Protein AF-A0A842M7Z2-F1 (afdb_monomer_lite)

Structure (mmCIF, N/CA/C/O backbone):
data_AF-A0A842M7Z2-F1
#
_entry.id   AF-A0A842M7Z2-F1
#
loop_
_atom_site.group_PDB
_atom_site.id
_atom_site.type_symbol
_atom_site.label_atom_id
_atom_site.label_alt_id
_atom_site.label_comp_id
_atom_site.label_asym_id
_atom_site.label_entity_id
_atom_site.label_seq_id
_atom_site.pdbx_PDB_ins_code
_atom_site.Cartn_x
_atom_site.Cartn_y
_atom_site.Cartn_z
_atom_site.occupancy
_atom_site.B_iso_or_equiv
_atom_site.auth_seq_id
_atom_site.auth_comp_id
_atom_site.auth_asym_id
_atom_site.auth_atom_id
_atom_site.pdbx_PDB_model_num
ATOM 1 N N . ALA A 1 1 ? 3.828 -7.513 -26.469 1.00 85.19 1 ALA A N 1
ATOM 2 C CA . ALA A 1 1 ? 3.392 -6.599 -25.396 1.00 85.19 1 ALA A CA 1
ATOM 3 C C . ALA A 1 1 ? 2.359 -5.636 -25.980 1.00 85.19 1 ALA A C 1
ATOM 5 O O . ALA A 1 1 ? 2.395 -5.440 -27.190 1.00 85.19 1 ALA A O 1
ATOM 6 N N . ASP A 1 2 ? 1.431 -5.099 -25.186 1.00 94.56 2 ASP A N 1
ATOM 7 C CA . ASP A 1 2 ? 0.358 -4.213 -25.673 1.00 94.56 2 ASP A CA 1
ATOM 8 C C . ASP A 1 2 ? 0.100 -3.095 -24.653 1.00 94.56 2 ASP A C 1
ATOM 10 O O . ASP A 1 2 ? -0.476 -3.330 -23.588 1.00 94.56 2 ASP A O 1
ATOM 14 N N . PHE A 1 3 ? 0.554 -1.886 -24.994 1.00 96.25 3 PHE A N 1
ATOM 15 C CA . PHE A 1 3 ? 0.594 -0.738 -24.088 1.00 96.25 3 PHE A CA 1
ATOM 16 C C . PHE A 1 3 ? -0.800 -0.323 -23.619 1.00 96.25 3 PHE A C 1
ATOM 18 O O . PHE A 1 3 ? -1.042 -0.162 -22.422 1.00 96.25 3 PHE A O 1
ATOM 25 N N . GLU A 1 4 ? -1.744 -0.212 -24.551 1.00 97.12 4 GLU A N 1
ATOM 26 C CA . GLU A 1 4 ? -3.109 0.224 -24.261 1.00 97.12 4 GLU A CA 1
ATOM 27 C C . GLU A 1 4 ? -3.878 -0.824 -23.461 1.00 97.12 4 GLU A C 1
ATOM 29 O O . GLU A 1 4 ? -4.662 -0.508 -22.556 1.00 97.12 4 GLU A O 1
ATOM 34 N N . LYS A 1 5 ? -3.658 -2.106 -23.767 1.00 97.19 5 LYS A N 1
ATOM 35 C CA . LYS A 1 5 ? -4.236 -3.198 -22.985 1.00 97.19 5 LYS A CA 1
ATOM 36 C C . LYS A 1 5 ? -3.687 -3.215 -21.563 1.00 97.19 5 LYS A C 1
ATOM 38 O O . LYS A 1 5 ? -4.489 -3.309 -20.633 1.00 97.19 5 LYS A O 1
ATOM 43 N N . ASP A 1 6 ? -2.377 -3.074 -21.384 1.00 97.25 6 ASP A N 1
ATOM 44 C CA . ASP A 1 6 ? -1.758 -3.042 -20.059 1.00 97.25 6 ASP A CA 1
ATOM 45 C C . ASP A 1 6 ? -2.249 -1.834 -19.250 1.00 97.25 6 ASP A C 1
ATOM 47 O O . ASP A 1 6 ? -2.687 -1.986 -18.106 1.00 97.25 6 ASP A O 1
ATOM 51 N N . LEU A 1 7 ? -2.302 -0.647 -19.858 1.00 97.19 7 LEU A N 1
ATOM 52 C CA . LEU A 1 7 ? -2.807 0.562 -19.208 1.00 97.19 7 LEU A CA 1
ATOM 53 C C . LEU A 1 7 ? -4.263 0.402 -18.742 1.00 97.19 7 LEU A C 1
ATOM 55 O O . LEU A 1 7 ? -4.623 0.797 -17.630 1.00 97.19 7 LEU A O 1
ATOM 59 N N . ARG A 1 8 ? -5.111 -0.227 -19.564 1.00 97.94 8 ARG A N 1
ATOM 60 C CA . ARG A 1 8 ? -6.506 -0.545 -19.218 1.00 97.94 8 ARG A CA 1
ATOM 61 C C . ARG A 1 8 ? -6.610 -1.525 -18.051 1.00 97.94 8 ARG A C 1
ATOM 63 O O . ARG A 1 8 ? -7.499 -1.364 -17.214 1.00 97.94 8 ARG A O 1
ATOM 70 N N . ILE A 1 9 ? -5.719 -2.515 -17.972 1.00 97.62 9 ILE A N 1
ATOM 71 C CA . ILE A 1 9 ? -5.671 -3.461 -16.847 1.00 97.62 9 ILE A CA 1
ATOM 72 C C . ILE A 1 9 ? -5.401 -2.706 -15.544 1.00 97.62 9 ILE A C 1
ATOM 74 O O . ILE A 1 9 ? -6.132 -2.907 -14.575 1.00 97.62 9 ILE A O 1
ATOM 78 N N . PHE A 1 10 ? -4.429 -1.791 -15.523 1.00 97.75 10 PHE A N 1
ATOM 79 C CA . PHE A 1 10 ? -4.144 -0.987 -14.329 1.00 97.75 10 PHE A CA 1
ATOM 80 C C . PHE A 1 10 ? -5.288 -0.034 -13.972 1.00 97.75 10 PHE A C 1
ATOM 82 O O . PHE A 1 10 ? -5.675 0.030 -12.805 1.00 97.75 10 PHE A O 1
ATOM 89 N N . LYS A 1 11 ? -5.916 0.624 -14.957 1.00 97.62 11 LYS A N 1
ATOM 90 C CA . LYS A 1 11 ? -7.126 1.432 -14.715 1.00 97.62 11 LYS A CA 1
ATOM 91 C C . LYS A 1 11 ? -8.220 0.606 -14.037 1.00 97.62 11 LYS A C 1
ATOM 93 O O . LYS A 1 11 ? -8.810 1.051 -13.051 1.00 97.62 11 LYS A O 1
ATOM 98 N N . ARG A 1 12 ? -8.470 -0.618 -14.517 1.00 97.94 12 ARG A N 1
ATOM 99 C CA . ARG A 1 12 ? -9.444 -1.534 -13.907 1.00 97.94 12 ARG A CA 1
ATOM 100 C C . ARG A 1 12 ? -9.020 -1.969 -12.503 1.00 97.94 12 ARG A C 1
ATOM 102 O O . ARG A 1 12 ? -9.852 -1.950 -11.605 1.00 97.94 12 ARG A O 1
ATOM 109 N N . LEU A 1 13 ? -7.745 -2.298 -12.295 1.00 97.81 13 LEU A N 1
ATOM 110 C CA . LEU A 1 13 ? -7.204 -2.775 -11.015 1.00 97.81 13 LEU A CA 1
ATOM 111 C C . LEU A 1 13 ? -7.505 -1.827 -9.840 1.00 97.81 13 LEU A C 1
ATOM 113 O O . LEU A 1 13 ? -7.729 -2.291 -8.720 1.00 97.81 13 LEU A O 1
ATOM 117 N N . PHE A 1 14 ? -7.530 -0.514 -10.092 1.00 96.69 14 PHE A N 1
ATOM 118 C CA . PHE A 1 14 ? -7.773 0.505 -9.063 1.00 96.69 14 PHE A CA 1
ATOM 119 C C . PHE A 1 14 ? -9.221 1.018 -9.010 1.00 96.69 14 PHE A C 1
ATOM 121 O O . PHE A 1 14 ? -9.647 1.530 -7.972 1.00 96.69 14 PHE A O 1
ATOM 128 N N . SER A 1 15 ? -9.998 0.861 -10.087 1.00 96.56 15 SER A N 1
ATOM 129 C CA . SER A 1 15 ? -11.389 1.340 -10.160 1.00 96.56 15 SER A CA 1
ATOM 130 C C . SER A 1 15 ? -12.424 0.265 -9.817 1.00 96.56 15 SER A C 1
ATOM 132 O O . SER A 1 15 ? -13.379 0.556 -9.094 1.00 96.56 15 SER A O 1
ATOM 134 N N . ASP A 1 16 ? -12.224 -0.975 -10.265 1.00 98.12 16 ASP A N 1
ATOM 135 C CA . ASP A 1 16 ? -13.151 -2.093 -10.068 1.00 98.12 16 ASP A CA 1
ATOM 136 C C . ASP A 1 16 ? -13.077 -2.599 -8.608 1.00 98.12 16 ASP A C 1
ATOM 138 O O . ASP A 1 16 ? -12.016 -3.049 -8.160 1.00 98.12 16 ASP A O 1
ATOM 142 N N . PRO A 1 17 ? -14.185 -2.549 -7.836 1.00 97.88 17 PRO A N 1
ATOM 143 C CA . PRO A 1 17 ? -14.225 -3.004 -6.445 1.00 97.88 17 PRO A CA 1
ATOM 144 C C . PRO A 1 17 ? -13.875 -4.479 -6.248 1.00 97.88 17 PRO A C 1
ATOM 146 O O . PRO A 1 17 ? -13.645 -4.892 -5.116 1.00 97.88 17 PRO A O 1
ATOM 149 N N . SER A 1 18 ? -13.844 -5.289 -7.304 1.00 97.56 18 SER A N 1
ATOM 150 C CA . SER A 1 18 ? -13.399 -6.685 -7.232 1.00 97.56 18 SER A CA 1
ATOM 151 C C . SER A 1 18 ? -11.894 -6.810 -6.959 1.00 97.56 18 SER A C 1
ATOM 153 O O . SER A 1 18 ? -11.443 -7.872 -6.539 1.00 97.56 18 SER A O 1
ATOM 155 N N . PHE A 1 19 ? -11.133 -5.730 -7.173 1.00 97.44 19 PHE A N 1
ATOM 156 C CA . PHE A 1 19 ? -9.691 -5.659 -6.956 1.00 97.44 19 PHE A CA 1
ATOM 157 C C . PHE A 1 19 ? -9.350 -4.679 -5.823 1.00 97.44 19 PHE A C 1
ATOM 159 O O . PHE A 1 19 ? -9.740 -4.907 -4.680 1.00 97.44 19 PHE A O 1
ATOM 166 N N . LYS A 1 20 ? -8.624 -3.597 -6.134 1.00 97.94 20 LYS A N 1
ATOM 167 C CA . LYS A 1 20 ? -8.059 -2.615 -5.199 1.00 97.94 20 LYS A CA 1
ATOM 168 C C . LYS A 1 20 ? -6.970 -3.187 -4.265 1.00 97.94 20 LYS A C 1
ATOM 170 O O . LYS A 1 20 ? -7.172 -3.274 -3.055 1.00 97.94 20 LYS A O 1
ATOM 175 N N . PRO A 1 21 ? -5.803 -3.579 -4.818 1.00 98.19 21 PRO A N 1
ATOM 176 C CA . PRO A 1 21 ? -4.702 -4.173 -4.052 1.00 98.19 21 PRO A CA 1
ATOM 177 C C . PRO A 1 21 ? -3.900 -3.134 -3.264 1.00 98.19 21 PRO A C 1
ATOM 179 O O . PRO A 1 21 ? -3.456 -2.144 -3.840 1.00 98.19 21 PRO A O 1
ATOM 182 N N . ASP A 1 22 ? -3.651 -3.368 -1.970 1.00 98.50 22 ASP A N 1
ATOM 183 C CA . ASP A 1 22 ? -2.893 -2.426 -1.118 1.00 98.50 22 ASP A CA 1
ATOM 184 C C . ASP A 1 22 ? -1.488 -2.135 -1.650 1.00 98.50 22 ASP A C 1
ATOM 186 O O . ASP A 1 22 ? -0.938 -1.052 -1.446 1.00 98.50 22 ASP A O 1
ATOM 190 N N . MET A 1 23 ? -0.885 -3.137 -2.292 1.00 97.69 23 MET A N 1
ATOM 191 C CA . MET A 1 23 ? 0.487 -3.098 -2.756 1.00 97.69 23 MET A CA 1
ATOM 192 C C . MET A 1 23 ? 0.615 -3.744 -4.129 1.00 97.69 23 MET A C 1
ATOM 194 O O . MET A 1 23 ? -0.018 -4.761 -4.411 1.00 97.69 23 MET A O 1
ATOM 198 N N . ILE A 1 24 ? 1.477 -3.172 -4.968 1.00 96.69 24 ILE A N 1
ATOM 199 C CA . ILE A 1 24 ? 1.801 -3.714 -6.288 1.00 96.69 24 ILE A CA 1
ATOM 200 C C . ILE A 1 24 ? 3.314 -3.791 -6.503 1.00 96.69 24 ILE A C 1
ATOM 202 O O . ILE A 1 24 ? 4.085 -2.920 -6.080 1.00 96.69 24 ILE A O 1
ATOM 206 N N . LYS A 1 25 ? 3.730 -4.836 -7.217 1.00 95.56 25 LYS A N 1
ATOM 207 C CA . LYS A 1 25 ? 5.101 -5.053 -7.678 1.00 95.56 25 LYS A CA 1
ATOM 208 C C . LYS A 1 25 ? 5.068 -5.145 -9.201 1.00 95.56 25 L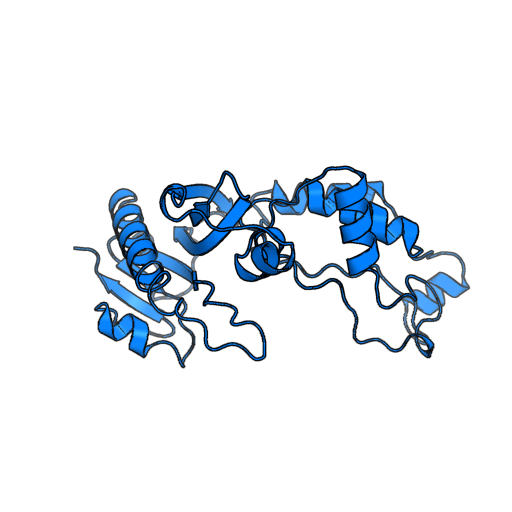YS A C 1
ATOM 210 O O . LYS A 1 25 ? 4.463 -6.065 -9.740 1.00 95.56 25 LYS A O 1
ATOM 215 N N . ILE A 1 2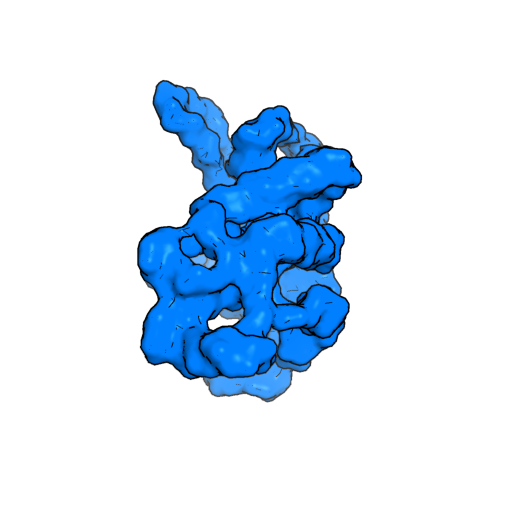6 ? 5.654 -4.162 -9.886 1.00 93.50 26 ILE A N 1
ATOM 216 C CA . ILE A 1 26 ? 5.546 -4.026 -11.345 1.00 93.50 26 ILE A CA 1
ATOM 217 C C . ILE A 1 26 ? 6.865 -4.415 -11.999 1.00 93.50 26 ILE A C 1
ATOM 219 O O . ILE A 1 26 ? 7.917 -3.867 -11.672 1.00 93.50 26 ILE A O 1
ATOM 223 N N . TYR A 1 27 ? 6.780 -5.346 -12.946 1.00 91.62 27 TYR A N 1
ATOM 224 C CA . TYR A 1 27 ? 7.921 -5.958 -13.604 1.00 91.62 27 TYR A CA 1
ATOM 225 C C . TYR A 1 27 ? 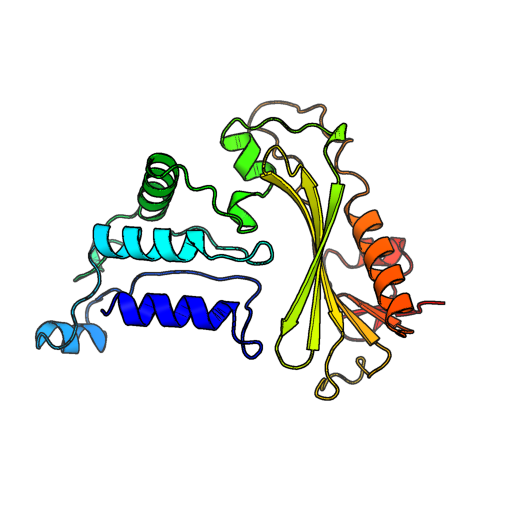7.624 -6.219 -15.089 1.00 91.62 27 TYR A C 1
ATOM 227 O O . TYR A 1 27 ? 6.850 -7.128 -15.385 1.00 91.62 27 TYR A O 1
ATOM 235 N N . PRO A 1 28 ? 8.256 -5.487 -16.030 1.00 92.94 28 PRO A N 1
ATOM 236 C CA . PRO A 1 28 ? 8.012 -5.652 -17.469 1.00 92.94 28 PRO A CA 1
ATOM 237 C C . PRO A 1 28 ? 8.437 -7.033 -17.969 1.00 92.94 28 PRO A C 1
ATOM 239 O O . PRO A 1 28 ? 9.614 -7.365 -17.883 1.00 92.94 28 PRO A O 1
ATOM 242 N N . CYS A 1 29 ? 7.524 -7.868 -18.451 1.00 94.19 29 CYS A N 1
ATOM 243 C CA . CYS A 1 29 ? 7.817 -9.264 -18.798 1.00 94.19 29 CYS A CA 1
ATOM 244 C C . CYS A 1 29 ? 9.098 -9.432 -19.661 1.00 94.19 29 CYS A C 1
ATOM 246 O O . CYS A 1 29 ? 9.306 -8.689 -20.618 1.00 94.19 29 CYS A O 1
ATOM 248 N N . LEU A 1 30 ? 9.970 -10.378 -19.284 1.00 94.31 30 LEU A N 1
ATOM 249 C CA . LEU A 1 30 ? 11.270 -10.638 -19.923 1.00 94.31 30 LEU A CA 1
ATOM 250 C C . LEU A 1 30 ? 11.255 -11.966 -20.669 1.00 94.31 30 LEU A C 1
ATOM 252 O O . LEU A 1 30 ? 10.497 -12.868 -20.316 1.00 94.31 30 LEU A O 1
ATOM 256 N N . VAL A 1 31 ? 12.166 -12.102 -21.627 1.00 96.12 31 VAL A N 1
ATOM 257 C CA . VAL A 1 31 ? 12.466 -13.379 -22.267 1.00 96.12 31 VAL A CA 1
ATOM 258 C C . VAL A 1 31 ? 13.743 -13.946 -21.652 1.00 96.12 31 VAL A C 1
ATOM 260 O O . VAL A 1 31 ? 14.812 -13.342 -21.743 1.00 96.12 31 VAL A O 1
ATOM 263 N N . THR A 1 32 ? 13.639 -15.117 -21.028 1.00 94.62 32 THR A N 1
ATOM 264 C CA . THR A 1 32 ? 14.775 -15.884 -20.493 1.00 94.62 32 THR A CA 1
ATOM 265 C C . THR A 1 32 ? 14.873 -17.219 -21.216 1.00 94.62 32 THR A C 1
ATOM 267 O O . THR A 1 32 ? 13.841 -17.800 -21.563 1.00 94.62 32 THR A O 1
ATOM 270 N N . LYS A 1 33 ? 16.097 -17.720 -21.438 1.00 93.88 33 LYS A N 1
ATOM 271 C CA . LYS A 1 33 ? 16.316 -19.006 -22.123 1.00 93.88 33 LYS A CA 1
ATOM 272 C C . LYS A 1 33 ? 15.487 -20.123 -21.479 1.00 93.88 33 LYS A C 1
ATOM 274 O O . LYS A 1 33 ? 15.295 -20.127 -20.264 1.00 93.88 33 LYS A O 1
ATOM 279 N N . ASN A 1 34 ? 15.022 -21.063 -22.301 1.00 91.88 34 ASN A N 1
ATOM 280 C CA . ASN A 1 34 ? 14.257 -22.252 -21.895 1.00 91.88 34 ASN A CA 1
ATOM 281 C C . ASN A 1 34 ? 12.890 -21.968 -21.238 1.00 91.88 34 ASN A C 1
ATOM 283 O O . ASN A 1 34 ? 12.298 -22.861 -20.637 1.00 91.88 34 ASN A O 1
ATOM 287 N N . SER A 1 35 ? 12.373 -20.739 -21.332 1.00 95.75 35 SER A N 1
ATOM 288 C CA . SER A 1 35 ? 10.994 -20.430 -20.937 1.00 95.75 35 SER A CA 1
ATOM 289 C C . SER A 1 35 ? 10.031 -20.624 -22.110 1.00 95.75 35 SER A C 1
ATOM 291 O O . SER A 1 35 ? 10.413 -20.499 -23.271 1.00 95.75 35 SER A O 1
ATOM 293 N N . GLN A 1 36 ? 8.744 -20.838 -21.830 1.00 96.06 36 GLN A N 1
ATOM 294 C CA . GLN A 1 36 ? 7.724 -20.854 -22.886 1.00 96.06 36 GLN A CA 1
ATOM 295 C C . GLN A 1 36 ? 7.718 -19.544 -23.698 1.00 96.06 36 GLN A C 1
ATOM 297 O O . GLN A 1 36 ? 7.536 -19.563 -24.912 1.00 96.06 36 GLN A O 1
ATOM 302 N N . LEU A 1 37 ? 7.986 -18.412 -23.038 1.00 96.31 37 LEU A N 1
ATOM 303 C CA . LEU A 1 37 ? 8.100 -17.103 -23.686 1.00 96.31 37 LEU A CA 1
ATOM 304 C C . LEU A 1 37 ? 9.288 -17.011 -24.644 1.00 96.31 37 LEU A C 1
ATOM 306 O O . LEU A 1 37 ? 9.198 -16.288 -25.628 1.00 96.31 37 LEU A O 1
ATOM 310 N N . TYR A 1 38 ? 10.374 -17.742 -24.386 1.00 97.38 38 TYR A N 1
ATOM 311 C CA . TYR A 1 38 ? 11.512 -17.822 -25.300 1.00 97.38 38 TYR A CA 1
ATOM 312 C C . TYR A 1 38 ? 11.127 -18.494 -26.613 1.00 97.38 38 TYR A C 1
ATOM 314 O O . TYR A 1 38 ? 11.401 -17.933 -27.664 1.00 97.38 38 TYR A O 1
ATOM 322 N N . HIS A 1 39 ? 10.380 -19.598 -26.573 1.00 97.06 39 HIS A N 1
ATOM 323 C CA . HIS A 1 39 ? 9.903 -20.249 -27.796 1.00 97.06 39 HIS A CA 1
ATOM 324 C C . HIS A 1 39 ? 8.905 -19.391 -28.586 1.00 97.06 39 HIS A C 1
ATOM 326 O O . HIS A 1 39 ? 8.932 -19.393 -29.814 1.00 97.06 39 HIS A O 1
ATOM 332 N N . LEU A 1 40 ? 8.031 -18.642 -27.904 1.00 97.25 40 LEU A N 1
ATOM 333 C CA . LEU A 1 40 ? 7.126 -17.689 -28.565 1.00 97.25 40 LEU A CA 1
ATOM 334 C C . LEU A 1 40 ? 7.899 -16.519 -29.189 1.00 97.25 40 LEU A C 1
ATOM 336 O O . LEU A 1 40 ? 7.575 -16.069 -30.284 1.00 97.25 40 LEU A O 1
ATOM 340 N N . TRP A 1 41 ? 8.936 -16.041 -28.503 1.00 97.56 41 TRP A N 1
ATOM 341 C CA . TRP A 1 41 ? 9.828 -15.002 -29.005 1.00 97.56 41 TRP A CA 1
ATOM 342 C C . TRP A 1 41 ? 10.644 -15.474 -30.217 1.00 97.56 41 TRP A C 1
ATOM 344 O O . TRP A 1 41 ? 10.697 -14.756 -31.210 1.00 97.56 41 TRP A O 1
ATOM 354 N N . GLU A 1 42 ? 11.190 -16.697 -30.195 1.00 97.12 42 GLU A N 1
ATOM 355 C CA . GLU A 1 42 ? 11.927 -17.288 -31.328 1.00 97.12 42 GLU A CA 1
ATOM 356 C C . GLU A 1 42 ? 11.066 -17.395 -32.594 1.00 97.12 42 GLU A C 1
ATOM 358 O O . GLU A 1 42 ? 11.573 -17.242 -33.703 1.00 97.12 42 GLU A O 1
ATOM 363 N N . LYS A 1 43 ? 9.755 -17.614 -32.438 1.00 97.50 43 LYS A N 1
ATOM 364 C CA . LYS A 1 43 ? 8.785 -17.650 -33.545 1.00 97.50 43 LYS A CA 1
ATOM 365 C C . LYS A 1 43 ? 8.291 -16.267 -33.988 1.00 97.50 43 LYS A C 1
ATOM 367 O O . LYS A 1 43 ? 7.513 -16.177 -34.931 1.00 97.50 43 LYS A O 1
ATOM 372 N N . GLY A 1 44 ? 8.688 -15.192 -33.303 1.00 96.50 44 GLY A N 1
ATOM 373 C CA . GLY A 1 44 ? 8.181 -13.836 -33.544 1.00 96.50 44 GLY A CA 1
ATOM 374 C C . GLY A 1 44 ? 6.758 -13.581 -33.023 1.00 96.50 44 GLY A C 1
ATOM 375 O O . GLY A 1 44 ? 6.204 -12.510 -33.259 1.00 96.50 44 GLY A O 1
ATOM 376 N N . GLU A 1 45 ? 6.166 -14.523 -32.285 1.00 96.81 45 GLU A N 1
ATOM 377 C CA . GLU A 1 45 ? 4.807 -14.430 -31.730 1.00 96.81 45 GLU A CA 1
ATOM 378 C C . GLU A 1 45 ? 4.751 -13.594 -30.439 1.00 96.81 45 GLU A C 1
ATOM 380 O O . GLU A 1 45 ? 3.684 -13.145 -30.015 1.00 96.81 45 GLU A O 1
ATOM 385 N N . TYR A 1 46 ? 5.901 -13.358 -29.797 1.00 96.50 46 TYR A N 1
ATOM 386 C CA . TYR A 1 46 ? 6.006 -12.522 -28.606 1.00 96.50 46 TYR A CA 1
ATOM 387 C C . TYR A 1 46 ? 7.153 -11.518 -28.704 1.00 96.50 46 TYR A C 1
ATOM 389 O O . TYR A 1 46 ? 8.316 -11.883 -28.846 1.00 96.50 46 TYR A O 1
ATOM 397 N N . LYS A 1 47 ? 6.820 -10.238 -28.520 1.00 96.25 47 LYS A N 1
ATOM 398 C CA . LYS A 1 47 ? 7.783 -9.141 -28.380 1.00 96.25 47 LYS A CA 1
ATOM 399 C C . LYS A 1 47 ? 7.658 -8.511 -26.983 1.00 96.25 47 LYS A C 1
ATOM 401 O O . LYS A 1 47 ? 6.568 -8.007 -26.668 1.00 96.25 47 LYS A O 1
ATOM 406 N N . PRO A 1 48 ? 8.702 -8.555 -26.132 1.00 96.25 48 PRO A N 1
ATOM 407 C CA . PRO A 1 48 ? 8.699 -7.873 -24.838 1.00 96.25 48 PRO A CA 1
ATOM 408 C C . PRO A 1 48 ? 8.842 -6.354 -25.014 1.00 96.25 48 PRO A C 1
ATOM 410 O O . PRO A 1 48 ? 9.258 -5.884 -26.071 1.00 96.25 48 PRO A O 1
ATOM 413 N N . TYR A 1 49 ? 8.533 -5.586 -23.966 1.00 96.25 49 TYR A N 1
ATOM 414 C CA . TYR A 1 49 ? 8.853 -4.157 -23.953 1.00 96.25 49 TYR A CA 1
ATOM 415 C C . TYR A 1 49 ? 10.359 -3.927 -23.906 1.00 96.25 49 TYR A C 1
ATOM 417 O O . TYR A 1 49 ? 11.079 -4.584 -23.142 1.00 96.25 49 TYR A O 1
ATOM 425 N N . ASN A 1 50 ? 10.815 -2.918 -24.642 1.00 93.62 50 ASN A N 1
ATOM 426 C CA . ASN A 1 50 ? 12.126 -2.334 -24.414 1.00 93.62 50 ASN A CA 1
ATOM 427 C C . ASN A 1 50 ? 12.119 -1.437 -23.154 1.00 93.62 50 ASN A C 1
ATOM 429 O O . ASN A 1 50 ? 11.107 -1.275 -22.471 1.00 93.62 50 ASN A O 1
ATOM 433 N N . THR A 1 51 ? 13.279 -0.875 -22.804 1.00 92.75 51 THR A N 1
ATOM 434 C CA . THR A 1 51 ? 13.420 -0.077 -21.570 1.00 92.75 51 THR A CA 1
ATOM 435 C C . THR A 1 51 ? 12.578 1.199 -21.586 1.00 92.75 51 THR A C 1
ATOM 437 O O . THR A 1 51 ? 12.009 1.550 -20.556 1.00 92.75 51 THR A O 1
ATOM 440 N N . GLU A 1 52 ? 12.490 1.869 -22.731 1.00 93.62 52 GLU A N 1
ATOM 441 C CA . GLU A 1 52 ? 11.780 3.139 -22.878 1.00 93.62 52 GLU A CA 1
ATOM 442 C C . GLU A 1 52 ? 10.263 2.932 -22.825 1.00 93.62 52 GLU A C 1
ATOM 444 O O . GLU A 1 52 ? 9.582 3.575 -22.032 1.00 93.62 52 GLU A O 1
ATOM 449 N N . GLU A 1 53 ? 9.748 1.951 -23.573 1.00 95.81 53 GLU A N 1
ATOM 450 C CA . GLU A 1 53 ? 8.324 1.583 -23.565 1.00 95.81 53 GLU A CA 1
ATOM 451 C C . GLU A 1 53 ? 7.860 1.162 -22.163 1.00 95.81 53 GLU A C 1
ATOM 453 O O . GLU A 1 53 ? 6.796 1.566 -21.692 1.00 95.81 53 GLU A O 1
ATOM 458 N N . ALA A 1 54 ? 8.678 0.366 -21.467 1.00 95.88 54 ALA A N 1
ATOM 459 C CA . ALA A 1 54 ? 8.389 -0.054 -20.105 1.00 95.88 54 ALA A CA 1
ATOM 460 C C . ALA A 1 54 ? 8.401 1.121 -19.119 1.00 95.88 54 ALA A C 1
ATOM 462 O O . ALA A 1 54 ? 7.554 1.174 -18.227 1.00 95.88 54 ALA A O 1
ATOM 463 N N . ALA A 1 55 ? 9.360 2.043 -19.253 1.00 95.75 55 ALA A N 1
ATOM 464 C CA . ALA A 1 55 ? 9.424 3.226 -18.407 1.00 95.75 55 ALA A CA 1
ATOM 465 C C . ALA A 1 55 ? 8.189 4.109 -18.617 1.00 95.75 55 ALA A C 1
ATOM 467 O O . ALA A 1 55 ? 7.545 4.478 -17.637 1.00 95.75 55 ALA A O 1
ATOM 468 N N . GLU A 1 56 ? 7.814 4.361 -19.872 1.00 97.19 56 GLU A N 1
ATOM 469 C CA . GLU A 1 56 ? 6.632 5.147 -20.230 1.00 97.19 56 GLU A CA 1
ATOM 470 C C . GLU A 1 56 ? 5.349 4.537 -19.654 1.00 97.19 56 GLU A C 1
ATOM 472 O O . GLU A 1 56 ? 4.573 5.213 -18.980 1.00 97.19 56 GLU A O 1
ATOM 477 N N . LEU A 1 57 ? 5.160 3.223 -19.804 1.00 97.62 57 LEU A N 1
ATOM 478 C CA . LEU A 1 57 ? 3.993 2.541 -19.246 1.00 97.62 57 LEU A CA 1
ATOM 479 C C . LEU A 1 57 ? 3.925 2.709 -17.721 1.00 97.62 57 LEU A C 1
ATOM 481 O O . LEU A 1 57 ? 2.866 3.001 -17.165 1.00 97.62 57 LEU A O 1
ATOM 485 N N . ILE A 1 58 ? 5.056 2.556 -17.028 1.00 97.31 58 ILE A N 1
ATOM 486 C CA . ILE A 1 58 ? 5.110 2.702 -15.569 1.00 97.31 58 ILE A CA 1
ATOM 487 C C . ILE A 1 58 ? 4.859 4.154 -15.139 1.00 97.31 58 ILE A C 1
ATOM 489 O O . ILE A 1 58 ? 4.210 4.355 -14.111 1.00 97.31 58 ILE A O 1
ATOM 493 N N . VAL A 1 59 ? 5.307 5.154 -15.903 1.00 97.81 59 VAL A N 1
ATOM 494 C CA . VAL A 1 59 ? 4.972 6.571 -15.672 1.00 97.81 59 VAL A CA 1
ATOM 495 C C . VAL A 1 59 ? 3.456 6.768 -15.723 1.00 97.81 59 VAL A C 1
ATOM 497 O O . VAL A 1 59 ? 2.875 7.297 -14.770 1.00 97.81 59 VAL A O 1
ATOM 500 N N . GLN A 1 60 ? 2.791 6.254 -16.763 1.00 98.00 60 GLN A N 1
ATOM 501 C CA . GLN A 1 60 ? 1.331 6.331 -16.891 1.00 98.00 60 GLN A CA 1
ATOM 502 C C . GLN A 1 60 ? 0.604 5.603 -15.751 1.00 98.00 60 GLN A C 1
ATOM 504 O O . GLN A 1 60 ? -0.372 6.117 -15.204 1.00 98.00 60 GLN A O 1
ATOM 509 N N . ILE A 1 61 ? 1.106 4.442 -15.320 1.00 97.62 61 ILE A N 1
ATOM 510 C CA . ILE A 1 61 ? 0.572 3.733 -14.149 1.00 97.62 61 ILE A CA 1
ATOM 511 C C . ILE A 1 61 ? 0.749 4.578 -12.884 1.00 97.62 61 ILE A C 1
ATOM 513 O O . ILE A 1 61 ? -0.193 4.724 -12.111 1.00 97.62 61 ILE A O 1
ATOM 517 N N . LYS A 1 62 ? 1.928 5.171 -12.659 1.00 97.62 62 LYS A N 1
ATOM 518 C CA . LYS A 1 62 ? 2.209 5.970 -11.458 1.00 97.62 62 LYS A CA 1
ATOM 519 C C . LYS A 1 62 ? 1.361 7.236 -11.353 1.00 97.62 62 LYS A C 1
ATOM 521 O O . LYS A 1 62 ? 1.039 7.616 -10.226 1.00 97.62 62 LYS A O 1
ATOM 526 N N . LYS A 1 63 ? 0.963 7.837 -12.479 1.00 97.19 63 LYS A N 1
ATOM 527 C CA . LYS A 1 63 ? 0.028 8.977 -12.537 1.00 97.19 63 LYS A CA 1
ATOM 528 C C . LYS A 1 63 ? -1.359 8.652 -11.978 1.00 97.19 63 LYS A C 1
ATOM 530 O O . LYS A 1 63 ? -1.999 9.528 -11.414 1.00 97.19 63 LYS A O 1
ATOM 535 N N . MET A 1 64 ? -1.819 7.407 -12.118 1.00 96.56 64 MET A N 1
ATOM 536 C CA . MET A 1 64 ? -3.172 6.995 -11.713 1.00 96.56 64 MET A CA 1
ATOM 537 C C . MET A 1 64 ? -3.234 6.242 -10.378 1.00 96.56 64 MET A C 1
ATOM 539 O O . MET A 1 64 ? -4.308 5.775 -10.000 1.00 96.56 64 MET A O 1
ATOM 543 N N . LEU A 1 65 ? -2.104 6.063 -9.682 1.00 97.62 65 LEU A N 1
ATOM 544 C CA . LEU A 1 65 ? -2.083 5.305 -8.432 1.00 97.62 65 LEU A CA 1
ATOM 545 C C . LEU A 1 65 ? -2.857 6.035 -7.328 1.00 97.62 65 LEU A C 1
ATOM 547 O O . LEU A 1 65 ? -2.505 7.170 -7.000 1.00 97.62 65 LEU A O 1
ATOM 551 N N . PRO A 1 66 ? -3.838 5.370 -6.692 1.00 98.00 66 PRO A N 1
ATOM 552 C CA . PRO A 1 66 ? -4.510 5.918 -5.523 1.00 98.00 66 PRO A CA 1
ATOM 553 C C . PRO A 1 66 ? -3.564 6.122 -4.336 1.00 98.00 66 PRO A C 1
ATOM 555 O O . PRO A 1 66 ? -2.556 5.417 -4.193 1.00 98.00 66 PRO A O 1
ATOM 558 N N . LYS A 1 67 ? -3.947 7.021 -3.421 1.00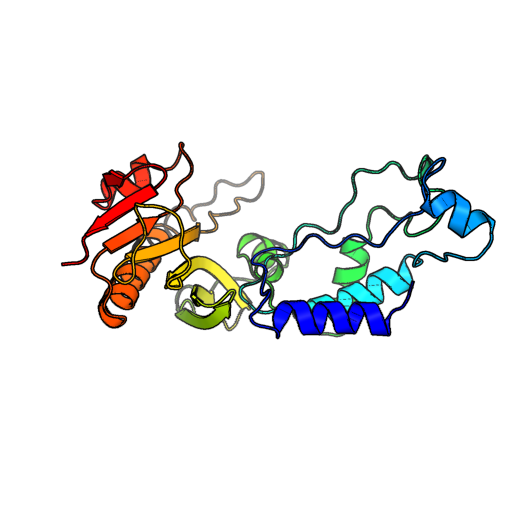 98.19 67 LYS A N 1
ATOM 559 C CA . LYS A 1 67 ? -3.158 7.359 -2.227 1.00 98.19 67 LYS A CA 1
ATOM 560 C C . LYS A 1 67 ? -2.908 6.181 -1.291 1.00 98.19 67 LYS A C 1
ATOM 562 O O . LYS A 1 67 ? -1.874 6.162 -0.626 1.00 98.19 67 LYS A O 1
ATOM 567 N N . TRP A 1 68 ? -3.815 5.206 -1.271 1.00 98.50 68 TRP A N 1
ATOM 568 C CA . TRP A 1 68 ? -3.752 4.015 -0.422 1.00 98.50 68 TRP A CA 1
ATOM 569 C C . TRP A 1 68 ? -2.883 2.880 -0.999 1.00 98.50 68 TRP A C 1
ATOM 571 O O . TRP A 1 68 ? -2.627 1.897 -0.297 1.00 98.50 68 TRP A O 1
ATOM 581 N N . VAL A 1 69 ? -2.414 2.984 -2.251 1.00 98.62 69 VAL A N 1
ATOM 582 C CA . VAL A 1 69 ? -1.569 1.957 -2.884 1.00 98.62 69 VAL A CA 1
ATOM 583 C C . VAL A 1 69 ? -0.095 2.209 -2.585 1.00 98.62 69 VAL A C 1
ATOM 585 O O . VAL A 1 69 ? 0.407 3.322 -2.746 1.00 98.62 69 VAL A O 1
ATOM 588 N N . ARG A 1 70 ? 0.647 1.155 -2.234 1.00 98.25 70 ARG A N 1
ATOM 589 C CA . ARG A 1 70 ? 2.112 1.169 -2.145 1.00 98.25 70 ARG A CA 1
ATOM 590 C C . ARG A 1 70 ? 2.740 0.445 -3.334 1.00 98.25 70 ARG A C 1
ATOM 592 O O . ARG A 1 70 ? 2.423 -0.703 -3.623 1.00 98.25 70 ARG A O 1
ATOM 599 N N . THR A 1 71 ? 3.688 1.080 -4.016 1.00 96.94 71 THR A N 1
ATOM 600 C CA . THR A 1 71 ? 4.539 0.383 -4.995 1.00 96.94 71 THR A CA 1
ATOM 601 C C . THR A 1 71 ? 5.798 -0.130 -4.319 1.00 96.94 71 THR A C 1
ATOM 603 O O . THR A 1 71 ? 6.418 0.615 -3.561 1.00 96.94 71 THR A O 1
ATOM 606 N N . MET A 1 72 ? 6.236 -1.346 -4.638 1.00 93.44 72 MET A N 1
ATOM 607 C CA . MET A 1 72 ? 7.598 -1.779 -4.305 1.00 93.44 72 MET A CA 1
ATOM 608 C C . MET A 1 72 ? 8.637 -1.065 -5.186 1.00 93.44 72 MET A C 1
ATOM 610 O O . MET A 1 72 ? 8.297 -0.491 -6.224 1.00 93.44 72 MET A O 1
ATOM 614 N N . ARG A 1 73 ? 9.917 -1.110 -4.788 1.00 90.62 73 ARG A N 1
ATOM 615 C CA . ARG A 1 73 ? 11.015 -0.610 -5.627 1.00 90.62 73 ARG A CA 1
ATOM 616 C C . ARG A 1 73 ? 11.020 -1.354 -6.967 1.00 90.62 73 ARG A C 1
ATOM 618 O O . ARG A 1 73 ? 10.987 -2.584 -7.000 1.00 90.62 73 ARG A O 1
ATOM 625 N N . ILE A 1 74 ? 11.076 -0.598 -8.061 1.00 88.56 74 ILE A N 1
ATOM 626 C CA . ILE A 1 74 ? 11.149 -1.127 -9.427 1.00 88.56 74 ILE A CA 1
ATOM 627 C C . ILE A 1 74 ? 12.595 -1.582 -9.673 1.00 88.56 74 ILE A C 1
ATOM 629 O O . ILE A 1 74 ? 13.413 -0.842 -10.212 1.00 88.56 74 ILE A O 1
ATOM 633 N N . GLN A 1 75 ? 12.925 -2.778 -9.189 1.00 79.88 75 GLN A N 1
ATOM 634 C CA . GLN A 1 75 ? 14.244 -3.406 -9.321 1.00 79.88 75 GLN A CA 1
ATOM 635 C C . GLN A 1 75 ? 14.093 -4.912 -9.492 1.00 79.88 75 GLN A C 1
ATOM 637 O O . GLN A 1 75 ? 13.203 -5.495 -8.879 1.00 79.88 75 GLN A O 1
ATOM 642 N N . ARG A 1 76 ? 14.961 -5.562 -10.261 1.00 80.06 76 ARG A N 1
ATOM 643 C CA . ARG A 1 76 ? 14.928 -7.018 -10.433 1.00 80.06 76 ARG A CA 1
ATOM 644 C C . ARG A 1 76 ? 16.246 -7.650 -10.050 1.00 80.06 76 ARG A C 1
ATOM 646 O O . ARG A 1 76 ? 17.292 -7.175 -10.473 1.00 80.06 76 ARG A O 1
ATOM 653 N N . ASP A 1 77 ? 16.138 -8.795 -9.394 1.00 82.88 77 ASP A N 1
ATOM 654 C CA . ASP A 1 77 ? 17.269 -9.640 -9.025 1.00 82.88 77 ASP A CA 1
ATOM 655 C C . ASP A 1 77 ? 17.485 -10.727 -10.098 1.00 82.88 77 ASP A C 1
ATOM 657 O O . ASP A 1 77 ? 17.580 -11.912 -9.799 1.00 82.88 77 ASP A O 1
ATOM 661 N N . ILE A 1 78 ? 17.486 -10.327 -11.380 1.00 84.44 78 ILE A N 1
ATOM 662 C CA . ILE A 1 78 ? 17.789 -11.212 -12.518 1.00 84.44 78 ILE A CA 1
ATOM 663 C C . ILE A 1 78 ? 19.059 -10.694 -13.202 1.00 84.44 78 ILE A C 1
ATOM 665 O O . ILE A 1 78 ? 19.040 -9.576 -13.726 1.00 84.44 78 ILE A O 1
ATOM 669 N N . PRO A 1 79 ? 20.150 -11.481 -13.228 1.00 86.94 79 PRO A N 1
ATOM 670 C CA . PRO A 1 79 ? 21.371 -11.114 -13.933 1.00 86.94 79 PRO A CA 1
ATOM 671 C C . PRO A 1 79 ? 21.117 -10.820 -15.416 1.00 86.94 79 PRO A C 1
ATOM 673 O O . PRO A 1 79 ? 20.474 -11.606 -16.113 1.00 86.94 79 PRO A O 1
ATOM 676 N N . SER A 1 80 ? 21.664 -9.713 -15.922 1.00 86.75 80 SER A N 1
ATOM 677 C CA . SER A 1 80 ? 21.417 -9.241 -17.294 1.00 86.75 80 SER A CA 1
ATOM 678 C C . SER A 1 80 ? 21.822 -10.251 -18.373 1.00 86.75 80 SER A C 1
ATOM 680 O O . SER A 1 80 ? 21.151 -10.345 -19.396 1.00 86.75 80 SER A O 1
ATOM 682 N N . HIS A 1 81 ? 22.864 -11.053 -18.131 1.00 88.31 81 HIS A N 1
ATOM 683 C CA . HIS A 1 81 ? 23.327 -12.093 -19.056 1.00 88.31 81 HIS A CA 1
ATOM 684 C C . HIS A 1 81 ? 22.335 -13.260 -19.225 1.00 88.31 81 HIS A C 1
ATOM 686 O O . HIS A 1 81 ? 22.439 -14.010 -20.194 1.00 88.31 81 HIS A O 1
ATOM 692 N N . LEU A 1 82 ? 21.365 -13.417 -18.315 1.00 91.00 82 LEU A N 1
ATOM 693 C CA . LEU A 1 82 ? 20.287 -14.409 -18.427 1.00 91.00 82 LEU A CA 1
ATOM 694 C C . LEU A 1 82 ? 19.070 -13.880 -19.204 1.00 91.00 82 LEU A C 1
ATOM 696 O O . LEU A 1 82 ? 18.166 -14.649 -19.540 1.00 91.00 82 LEU A O 1
ATOM 700 N N . ILE A 1 83 ? 19.039 -12.576 -19.493 1.00 92.50 83 ILE A N 1
ATOM 701 C CA . ILE A 1 83 ? 17.953 -11.912 -20.213 1.00 92.50 83 ILE A CA 1
ATOM 702 C C . ILE A 1 83 ? 18.260 -11.966 -21.709 1.00 92.50 83 ILE A C 1
ATOM 704 O O . ILE A 1 83 ? 19.113 -11.234 -22.215 1.00 92.50 83 ILE A O 1
ATOM 708 N N . VAL A 1 84 ? 17.526 -12.815 -22.426 1.00 94.81 84 VAL A N 1
ATOM 709 C CA . VAL A 1 84 ? 17.605 -12.911 -23.889 1.00 94.81 84 VAL A CA 1
ATOM 710 C C . VAL A 1 84 ? 17.081 -11.615 -24.504 1.00 94.81 84 VAL A C 1
ATOM 712 O O . VAL A 1 84 ? 17.802 -10.953 -25.255 1.00 94.81 84 VAL A O 1
ATOM 715 N N . ASP A 1 85 ? 15.874 -11.200 -24.107 1.00 94.38 85 ASP A N 1
ATOM 716 C CA . ASP A 1 85 ? 15.223 -9.989 -24.612 1.00 94.38 85 ASP A CA 1
ATOM 717 C C . ASP A 1 85 ? 14.309 -9.315 -23.566 1.00 94.38 85 ASP A C 1
ATOM 719 O O . ASP A 1 85 ? 13.891 -9.929 -22.577 1.00 94.38 85 ASP A O 1
ATOM 723 N N . GLY A 1 86 ? 14.017 -8.029 -23.777 1.00 93.50 86 GLY A N 1
ATOM 724 C CA . GLY A 1 86 ? 13.260 -7.151 -22.884 1.00 93.50 86 GLY A CA 1
ATOM 725 C C . GLY A 1 86 ? 14.131 -6.121 -22.155 1.00 93.50 86 GLY A C 1
ATOM 726 O O . GLY A 1 86 ? 15.201 -5.721 -22.619 1.00 93.50 86 GLY A O 1
ATOM 727 N N . VAL A 1 87 ? 13.677 -5.664 -20.985 1.00 91.56 87 VAL A N 1
ATOM 728 C CA . VAL A 1 87 ? 14.395 -4.657 -20.185 1.00 91.56 87 VAL A CA 1
ATOM 729 C C . VAL A 1 87 ? 15.676 -5.239 -19.580 1.00 91.56 87 VAL A C 1
ATOM 731 O O . VAL A 1 87 ? 15.621 -6.018 -18.631 1.00 91.56 87 VAL A O 1
ATOM 734 N N . LYS A 1 88 ? 16.833 -4.808 -20.100 1.00 82.69 88 LYS A N 1
ATOM 735 C CA . LYS A 1 88 ? 18.171 -5.239 -19.644 1.00 82.69 88 LYS A CA 1
ATOM 736 C C . LYS A 1 88 ? 18.834 -4.280 -18.649 1.00 82.69 88 LYS A C 1
ATOM 738 O O . LYS A 1 88 ? 19.772 -4.678 -17.963 1.00 82.69 88 LYS A O 1
ATOM 743 N N . LYS A 1 89 ? 18.371 -3.026 -18.559 1.00 81.12 89 LYS A N 1
ATOM 744 C CA . LYS A 1 89 ? 18.921 -2.039 -17.616 1.00 81.12 89 LYS A CA 1
ATOM 745 C C . LYS A 1 89 ? 18.461 -2.334 -16.186 1.00 81.12 89 LYS A C 1
ATOM 747 O O . LYS A 1 89 ? 17.271 -2.521 -15.939 1.00 81.12 89 LYS A O 1
ATOM 752 N N . SER A 1 90 ? 19.395 -2.313 -15.239 1.00 82.06 90 SER A N 1
ATOM 753 C CA . SER A 1 90 ? 19.121 -2.516 -13.809 1.00 82.06 90 SER A CA 1
ATOM 754 C C . SER A 1 90 ? 18.474 -1.298 -13.135 1.00 82.06 90 SER A C 1
ATOM 756 O O . SER A 1 90 ? 17.854 -1.443 -12.083 1.00 82.06 90 SER A O 1
ATOM 758 N N . ASN A 1 91 ? 18.559 -0.111 -13.746 1.00 87.69 91 ASN A N 1
ATOM 759 C CA . ASN A 1 91 ? 18.096 1.157 -13.179 1.00 87.69 91 ASN A CA 1
ATOM 760 C C . ASN A 1 91 ? 16.743 1.650 -13.732 1.00 87.69 91 ASN A C 1
ATOM 762 O O . ASN A 1 91 ? 16.481 2.849 -13.748 1.00 87.69 91 ASN A O 1
ATOM 766 N N . LEU A 1 92 ? 15.845 0.747 -14.153 1.00 92.06 92 LEU A N 1
ATOM 767 C CA . LEU A 1 92 ? 14.523 1.120 -14.693 1.00 92.06 92 LEU A CA 1
ATOM 768 C C . LEU A 1 92 ? 13.743 2.077 -13.772 1.00 92.06 92 LEU A C 1
ATOM 770 O O . LEU A 1 92 ? 13.125 3.022 -14.251 1.00 92.06 92 LEU A O 1
ATOM 774 N N . GLY A 1 93 ? 13.783 1.852 -12.455 1.00 92.25 93 GLY A N 1
ATOM 775 C CA . GLY A 1 93 ? 13.125 2.737 -11.494 1.00 92.25 93 GLY A CA 1
ATOM 776 C C . GLY A 1 93 ? 13.630 4.179 -11.565 1.00 92.25 93 GLY A C 1
ATOM 777 O O . GLY A 1 93 ? 12.820 5.096 -11.577 1.00 92.25 93 GLY A O 1
ATOM 778 N N . GLU A 1 94 ? 14.944 4.381 -11.668 1.00 92.31 94 GLU A N 1
ATOM 779 C CA . GLU A 1 94 ? 15.559 5.710 -11.791 1.00 92.31 94 GLU A CA 1
ATOM 780 C C . GLU A 1 94 ? 15.073 6.435 -13.052 1.00 92.31 94 GLU A C 1
ATOM 782 O O . GLU A 1 94 ? 14.681 7.598 -12.984 1.00 92.31 94 GLU A O 1
ATOM 787 N N . ILE A 1 95 ? 15.003 5.719 -14.181 1.00 94.50 95 ILE A N 1
ATOM 788 C CA . ILE A 1 95 ? 14.492 6.248 -15.454 1.00 94.50 95 ILE A CA 1
ATOM 789 C C . ILE A 1 95 ? 13.036 6.714 -15.300 1.00 94.50 95 ILE A C 1
ATOM 791 O O . ILE A 1 95 ? 12.687 7.809 -15.733 1.00 94.50 95 ILE A O 1
ATOM 795 N N . VAL A 1 96 ? 12.195 5.914 -14.635 1.00 95.88 96 VAL A N 1
ATOM 796 C CA . VAL A 1 96 ? 10.792 6.265 -14.358 1.00 95.88 96 VAL A CA 1
ATOM 797 C C . VAL A 1 96 ? 10.688 7.525 -13.493 1.00 95.88 96 VAL A C 1
ATOM 799 O O . VAL A 1 96 ? 9.893 8.410 -13.799 1.00 95.88 96 VAL A O 1
ATOM 802 N N . TYR A 1 97 ? 11.471 7.625 -12.415 1.00 93.62 97 TYR A N 1
ATOM 803 C CA . TYR A 1 97 ? 11.433 8.794 -11.529 1.00 93.62 97 TYR A CA 1
ATOM 804 C C . TYR A 1 97 ? 11.938 10.063 -12.220 1.00 93.62 97 TYR A C 1
ATOM 806 O O . TYR A 1 97 ? 11.348 11.127 -12.036 1.00 93.62 97 TYR A O 1
ATOM 814 N N . LYS A 1 98 ? 12.974 9.948 -13.058 1.00 95.06 98 LYS A N 1
ATOM 815 C CA . LYS A 1 98 ? 13.463 11.058 -13.879 1.00 95.06 98 LYS A CA 1
ATOM 816 C C . LYS A 1 98 ? 12.368 11.582 -14.812 1.00 95.06 98 LYS A C 1
ATOM 818 O O . LYS A 1 98 ? 12.101 12.778 -14.788 1.00 95.06 98 LYS A O 1
ATOM 823 N N . LYS A 1 99 ? 11.675 10.697 -15.535 1.00 96.88 99 LYS A N 1
ATOM 824 C CA . LYS A 1 99 ? 10.551 11.070 -16.412 1.00 96.88 99 LYS A CA 1
ATOM 825 C C . LYS A 1 99 ? 9.411 11.753 -15.658 1.00 96.88 99 LYS A C 1
ATOM 827 O O . LYS A 1 99 ? 8.943 12.802 -16.075 1.00 96.88 99 LYS A O 1
ATOM 832 N N . LEU A 1 100 ? 9.002 11.209 -14.508 1.00 95.88 100 LEU A N 1
ATOM 833 C CA . LEU A 1 100 ? 7.973 11.844 -13.671 1.00 95.88 100 LEU A CA 1
ATOM 834 C C . LEU A 1 100 ? 8.365 13.273 -13.271 1.00 95.88 100 LEU A C 1
ATOM 836 O O . LEU A 1 100 ? 7.520 14.164 -13.301 1.00 95.88 100 LEU A O 1
ATOM 840 N N . LYS A 1 101 ? 9.641 13.496 -12.931 1.00 93.81 101 LYS A N 1
ATOM 841 C CA . LYS A 1 101 ? 10.166 14.824 -12.594 1.00 93.81 101 LYS A CA 1
ATOM 842 C C . LYS A 1 101 ? 10.188 15.761 -13.805 1.00 93.81 101 LYS A C 1
ATOM 844 O O . LYS A 1 101 ? 9.781 16.909 -13.670 1.00 93.81 101 LYS A O 1
ATOM 849 N N . GLU A 1 102 ? 10.641 15.280 -14.961 1.00 95.94 102 GLU A N 1
ATOM 850 C CA . GLU A 1 102 ? 10.658 16.039 -16.222 1.00 95.94 102 GLU A CA 1
ATOM 851 C C . GLU A 1 102 ? 9.248 16.464 -16.656 1.00 95.94 102 GLU A C 1
ATOM 853 O O . GLU A 1 102 ? 9.066 17.567 -17.162 1.00 95.94 102 GLU A O 1
ATOM 858 N N . GLU A 1 103 ? 8.240 15.633 -16.390 1.00 96.12 103 GLU A N 1
ATOM 859 C CA . GLU A 1 103 ? 6.832 15.931 -16.672 1.00 96.12 103 GLU A CA 1
ATOM 860 C C . GLU A 1 103 ? 6.132 16.756 -15.575 1.00 96.12 103 GLU A C 1
ATOM 862 O O . GLU A 1 103 ? 4.945 17.057 -15.699 1.00 96.12 103 GLU A O 1
ATOM 867 N N . GLY A 1 104 ? 6.821 17.098 -14.480 1.00 94.19 104 GLY A N 1
ATOM 868 C CA . GLY A 1 104 ? 6.224 17.823 -13.353 1.00 94.19 104 GLY A CA 1
ATOM 869 C C . GLY A 1 104 ? 5.143 17.031 -12.603 1.00 94.19 104 GLY A C 1
ATOM 870 O O . GLY A 1 104 ? 4.269 17.613 -11.964 1.00 94.19 104 GLY A O 1
ATOM 871 N N . VAL A 1 105 ? 5.173 15.699 -12.680 1.00 94.25 105 VAL A N 1
ATOM 872 C CA . VAL A 1 105 ? 4.154 14.817 -12.104 1.00 94.25 105 VAL A CA 1
ATOM 873 C C . VAL A 1 105 ? 4.579 14.334 -10.727 1.00 94.25 105 VAL A C 1
ATOM 875 O O . VAL A 1 105 ? 5.571 13.620 -10.565 1.00 94.25 105 VAL A O 1
ATOM 878 N N . GLN A 1 106 ? 3.739 14.602 -9.732 1.00 92.50 106 GLN A N 1
ATOM 879 C CA . GLN A 1 106 ? 3.933 14.088 -8.384 1.00 92.50 106 GLN A CA 1
ATOM 880 C C . GLN A 1 106 ? 3.077 12.840 -8.124 1.00 92.50 106 GLN A C 1
ATOM 882 O O . GLN A 1 106 ? 1.862 12.913 -7.930 1.00 92.50 106 GLN A O 1
ATOM 887 N N . CYS A 1 107 ? 3.717 11.668 -8.096 1.00 96.31 107 CYS A N 1
ATOM 888 C CA . CYS A 1 107 ? 3.033 10.402 -7.828 1.00 96.31 107 CYS A CA 1
ATOM 889 C C . CYS A 1 107 ? 2.442 10.366 -6.407 1.00 96.31 107 CYS A C 1
ATOM 891 O O . CYS A 1 107 ? 3.135 10.624 -5.425 1.00 96.31 107 CYS A O 1
ATOM 893 N N . GLN A 1 108 ? 1.172 9.968 -6.303 1.00 97.31 108 GLN A N 1
ATOM 894 C CA . GLN A 1 108 ? 0.405 9.993 -5.052 1.00 97.31 108 GLN A CA 1
ATOM 895 C C . GLN A 1 108 ? 0.451 8.678 -4.257 1.00 97.31 108 GLN A C 1
ATOM 897 O O . GLN A 1 108 ? -0.155 8.575 -3.195 1.00 97.31 108 GLN A O 1
ATOM 902 N N . CYS A 1 109 ? 1.169 7.654 -4.722 1.00 98.12 109 CYS A N 1
ATOM 903 C CA . CYS A 1 109 ? 1.253 6.382 -3.999 1.00 98.12 109 CYS A CA 1
ATOM 904 C C . CYS A 1 109 ? 2.032 6.519 -2.675 1.00 98.12 109 CYS A C 1
ATOM 906 O O . CYS A 1 109 ? 2.914 7.369 -2.557 1.00 98.12 109 CYS A O 1
ATOM 908 N N . ILE A 1 110 ? 1.787 5.618 -1.720 1.00 98.38 110 ILE A N 1
ATOM 909 C CA . ILE A 1 110 ? 2.423 5.600 -0.388 1.00 98.38 110 ILE A CA 1
ATOM 910 C C . ILE A 1 110 ? 3.949 5.735 -0.467 1.00 98.38 110 ILE A C 1
ATOM 912 O O . ILE A 1 110 ? 4.526 6.593 0.188 1.00 98.38 110 ILE A O 1
ATOM 916 N N . ARG A 1 111 ? 4.613 4.939 -1.319 1.00 96.25 111 ARG A N 1
ATOM 917 C CA . ARG A 1 111 ? 6.083 4.953 -1.444 1.00 96.25 111 ARG A CA 1
ATOM 918 C C . ARG A 1 111 ? 6.632 6.320 -1.863 1.00 96.25 111 ARG A C 1
ATOM 920 O O . ARG A 1 111 ? 7.738 6.665 -1.484 1.00 96.25 111 ARG A O 1
ATOM 927 N N . CYS A 1 112 ? 5.903 7.056 -2.696 1.00 95.88 112 CYS A N 1
ATOM 928 C CA . CYS A 1 112 ? 6.360 8.356 -3.181 1.00 95.88 112 CYS A CA 1
ATOM 929 C C . CYS A 1 112 ? 6.144 9.469 -2.154 1.00 95.88 112 CYS A C 1
ATOM 931 O O . CYS A 1 112 ? 6.721 10.535 -2.321 1.00 95.88 112 CYS A O 1
ATOM 933 N N . ARG A 1 113 ? 5.329 9.221 -1.123 1.00 96.50 113 ARG A N 1
ATOM 934 C CA . ARG A 1 113 ? 4.955 10.202 -0.101 1.00 96.50 113 ARG A CA 1
ATOM 935 C C . ARG A 1 113 ? 5.535 9.887 1.271 1.00 96.50 113 ARG A C 1
ATOM 937 O O . ARG A 1 113 ? 5.580 10.779 2.101 1.00 96.50 113 ARG A O 1
ATOM 944 N N . GLU A 1 114 ? 5.974 8.653 1.529 1.00 94.94 114 GLU A N 1
ATOM 945 C CA . GLU A 1 114 ? 6.539 8.269 2.826 1.00 94.94 114 GLU A CA 1
ATOM 946 C C . GLU A 1 114 ? 7.635 9.248 3.261 1.00 94.94 114 GLU A C 1
ATOM 948 O O . GLU A 1 114 ? 8.506 9.594 2.460 1.00 94.94 114 GLU A O 1
ATOM 953 N N . ILE A 1 115 ? 7.565 9.708 4.516 1.00 91.75 115 ILE A N 1
ATOM 954 C CA . ILE A 1 115 ? 8.419 10.783 5.044 1.00 91.75 115 ILE A CA 1
ATOM 955 C C . ILE A 1 115 ? 9.885 10.582 4.694 1.00 91.75 115 ILE A C 1
ATOM 957 O O . ILE A 1 115 ? 10.506 11.481 4.141 1.00 91.75 115 ILE A O 1
ATOM 961 N N . GLY A 1 116 ? 10.413 9.376 4.890 1.00 89.38 116 GLY A N 1
ATOM 962 C CA . GLY A 1 116 ? 11.792 9.084 4.544 1.00 89.38 116 GLY A CA 1
ATOM 963 C C . GLY A 1 116 ? 12.123 9.384 3.074 1.00 89.38 116 GLY A C 1
ATOM 964 O O . GLY A 1 116 ? 13.131 10.026 2.783 1.00 89.38 116 GLY A O 1
ATOM 965 N N . HIS A 1 117 ? 11.282 8.937 2.142 1.00 90.25 117 HIS A N 1
ATOM 966 C CA . HIS A 1 117 ? 11.511 9.164 0.716 1.00 90.25 117 HIS A CA 1
ATOM 967 C C . HIS A 1 117 ? 11.500 10.661 0.390 1.00 90.25 117 HIS A C 1
ATOM 969 O O . HIS A 1 117 ? 12.386 11.146 -0.308 1.00 90.25 117 HIS A O 1
ATOM 975 N N . ARG A 1 118 ? 10.547 11.412 0.948 1.00 91.38 118 ARG A N 1
ATOM 976 C CA . ARG A 1 118 ? 10.423 12.857 0.717 1.00 91.38 118 ARG A CA 1
ATOM 977 C C . ARG A 1 118 ? 11.580 13.653 1.317 1.00 91.38 118 ARG A C 1
ATOM 979 O O . ARG A 1 118 ? 12.111 14.526 0.637 1.00 91.38 118 ARG A O 1
ATOM 986 N N . LEU A 1 119 ? 12.027 13.308 2.525 1.00 89.50 119 LEU A N 1
ATOM 987 C CA . LEU A 1 119 ? 13.213 13.916 3.136 1.00 89.50 119 LEU A CA 1
ATOM 988 C C . LEU A 1 119 ? 14.467 13.664 2.283 1.00 89.50 119 LEU A C 1
ATOM 990 O O . LEU A 1 119 ? 15.254 14.578 2.063 1.00 89.50 119 LEU A O 1
ATOM 994 N N . SER A 1 120 ? 14.620 12.458 1.719 1.00 87.50 120 SER A N 1
ATOM 995 C CA . SER A 1 120 ? 15.741 12.153 0.813 1.00 87.50 120 SER A CA 1
ATOM 996 C C . SER A 1 120 ? 15.706 12.935 -0.510 1.00 87.50 120 SER A C 1
ATOM 998 O O . SER A 1 120 ? 16.735 13.083 -1.163 1.00 87.50 120 SER A O 1
ATOM 1000 N N . GLU A 1 121 ? 14.539 13.461 -0.896 1.00 87.75 121 GLU A N 1
ATOM 1001 C CA . GLU A 1 121 ? 14.354 14.341 -2.057 1.00 87.75 121 GLU A CA 1
ATOM 1002 C C . GLU A 1 121 ? 14.486 15.837 -1.701 1.00 87.75 121 GLU A C 1
ATOM 1004 O O . GLU A 1 121 ? 14.285 16.687 -2.569 1.00 87.75 121 GLU A O 1
ATOM 1009 N N . GLY A 1 122 ? 14.828 16.168 -0.450 1.00 88.56 122 GLY A N 1
ATOM 1010 C CA . GLY A 1 122 ? 15.016 17.542 0.023 1.00 88.56 122 GLY A CA 1
ATOM 1011 C C . GLY A 1 122 ? 13.740 18.246 0.491 1.00 88.56 122 GLY A C 1
ATOM 1012 O O . GLY A 1 122 ? 13.759 19.461 0.669 1.00 88.56 122 GLY A O 1
ATOM 1013 N N . ALA A 1 123 ? 12.632 17.522 0.684 1.00 88.19 123 ALA A N 1
ATOM 1014 C CA . ALA A 1 123 ? 11.450 18.099 1.320 1.00 88.19 123 ALA A CA 1
ATOM 1015 C C . ALA A 1 123 ? 11.715 18.356 2.812 1.00 88.19 123 ALA A C 1
ATOM 1017 O O . ALA A 1 123 ? 12.401 17.573 3.468 1.00 88.19 123 ALA A O 1
ATOM 1018 N N . SER A 1 124 ? 11.123 19.415 3.357 1.00 87.25 124 SER A N 1
ATOM 1019 C CA . SER A 1 124 ? 11.039 19.649 4.797 1.00 87.25 124 SER A CA 1
ATOM 1020 C C . SER A 1 124 ? 9.649 19.272 5.304 1.00 87.25 124 SER A C 1
ATOM 1022 O O . SER A 1 124 ? 8.664 19.325 4.569 1.00 87.25 124 SER A O 1
ATOM 1024 N N . ILE A 1 125 ? 9.577 18.854 6.565 1.00 84.25 125 ILE A N 1
ATOM 1025 C CA . ILE A 1 125 ? 8.309 18.620 7.253 1.00 84.25 125 ILE A CA 1
ATOM 1026 C C . ILE A 1 125 ? 7.924 19.873 8.033 1.00 84.25 125 ILE A C 1
ATOM 1028 O O . ILE A 1 125 ? 8.755 20.419 8.759 1.00 84.25 125 ILE A O 1
ATOM 1032 N N . ASN A 1 126 ? 6.665 20.296 7.918 1.00 83.88 126 ASN A N 1
ATOM 1033 C CA . ASN A 1 126 ? 6.094 21.288 8.819 1.00 83.88 126 ASN A CA 1
ATOM 1034 C C . ASN A 1 126 ? 5.122 20.600 9.797 1.00 83.88 126 ASN A C 1
ATOM 1036 O O . ASN A 1 126 ? 4.059 20.146 9.369 1.00 83.88 126 ASN A O 1
ATOM 1040 N N . PRO A 1 127 ? 5.445 20.516 11.103 1.00 83.62 127 PRO A N 1
ATOM 1041 C CA . PRO A 1 127 ? 4.573 19.894 12.099 1.00 83.62 127 PRO A CA 1
ATOM 1042 C C . PRO A 1 127 ? 3.167 20.501 12.177 1.00 83.62 127 PRO A C 1
ATOM 1044 O O . PRO A 1 127 ? 2.217 19.779 12.474 1.00 83.62 127 PRO A O 1
ATOM 1047 N N . GLU A 1 128 ? 3.023 21.797 11.888 1.00 87.44 128 GLU A N 1
ATOM 1048 C CA . GLU A 1 128 ? 1.736 22.505 11.926 1.00 87.44 128 GLU A CA 1
ATOM 1049 C C . GLU A 1 128 ? 0.810 22.108 10.765 1.00 87.44 128 GLU A C 1
ATOM 1051 O O . GLU A 1 128 ? -0.411 22.177 10.893 1.00 87.44 128 GLU A O 1
ATOM 1056 N N . ASN A 1 129 ? 1.381 21.612 9.664 1.00 89.62 129 ASN A N 1
ATOM 1057 C CA . ASN A 1 129 ? 0.639 21.174 8.480 1.00 89.62 129 ASN A CA 1
ATOM 1058 C C . ASN A 1 129 ? 0.153 19.721 8.579 1.00 89.62 129 ASN A C 1
ATOM 1060 O O . ASN A 1 129 ? -0.550 19.239 7.684 1.00 89.62 129 ASN A O 1
ATOM 1064 N N . ILE A 1 130 ? 0.544 18.988 9.629 1.00 92.69 130 ILE A N 1
ATOM 1065 C CA . ILE A 1 130 ? 0.198 17.574 9.754 1.00 92.69 130 ILE A CA 1
ATOM 1066 C C . ILE A 1 130 ? -1.287 17.441 10.086 1.00 92.69 130 ILE A C 1
ATOM 1068 O O . ILE A 1 130 ? -1.746 17.795 11.171 1.00 92.69 130 ILE A O 1
ATOM 1072 N N . THR A 1 131 ? -2.040 16.852 9.162 1.00 95.44 131 THR A N 1
ATOM 1073 C CA . THR A 1 131 ? -3.493 16.709 9.251 1.00 95.44 131 THR A CA 1
ATOM 1074 C C . THR A 1 131 ? -3.931 15.247 9.115 1.00 95.44 131 THR A C 1
ATOM 1076 O O . THR A 1 131 ? -3.309 14.466 8.384 1.00 95.44 131 THR A O 1
ATOM 1079 N N . PRO A 1 132 ? -5.001 14.834 9.823 1.00 97.62 132 PRO A N 1
ATOM 1080 C CA . PRO A 1 132 ? -5.623 13.534 9.616 1.00 97.62 132 PRO A CA 1
ATOM 1081 C C . PRO A 1 132 ? -6.456 13.541 8.326 1.00 97.62 132 PRO A C 1
ATOM 1083 O O . PRO A 1 132 ? -7.344 14.372 8.146 1.00 97.62 132 PRO A O 1
ATOM 1086 N N . LEU A 1 133 ? -6.214 12.576 7.442 1.00 98.31 133 LEU A N 1
ATOM 1087 C CA . LEU A 1 133 ? -6.950 12.370 6.195 1.00 98.31 133 LEU A CA 1
ATOM 1088 C C . LEU A 1 133 ? -7.563 10.968 6.141 1.00 98.31 133 LEU A C 1
ATOM 1090 O O . LEU A 1 133 ? -6.989 9.997 6.634 1.00 98.31 133 LEU A O 1
ATOM 1094 N N . LYS A 1 134 ? -8.755 10.876 5.542 1.00 98.44 134 LYS A N 1
ATOM 1095 C CA . LYS A 1 134 ? -9.536 9.640 5.404 1.00 98.44 134 LYS A CA 1
ATOM 1096 C C . LYS A 1 134 ? -9.998 9.469 3.966 1.00 98.44 134 LYS A C 1
ATOM 1098 O O . LYS A 1 134 ? -10.730 10.308 3.449 1.00 98.44 134 LYS A O 1
ATOM 1103 N N . GLU A 1 135 ? -9.669 8.332 3.365 1.00 98.25 135 GLU A N 1
ATOM 1104 C CA . GLU A 1 135 ? -10.206 7.910 2.071 1.00 98.25 135 GLU A CA 1
ATOM 1105 C C . GLU A 1 135 ? -11.008 6.614 2.240 1.00 98.25 135 GLU A C 1
ATOM 1107 O O . GLU A 1 135 ? -10.498 5.617 2.749 1.00 98.25 135 GLU A O 1
ATOM 1112 N N . ALA A 1 136 ? -12.276 6.613 1.822 1.00 98.50 136 ALA A N 1
ATOM 1113 C CA . ALA A 1 136 ? -13.146 5.441 1.898 1.00 98.50 136 ALA A CA 1
ATOM 1114 C C . ALA A 1 136 ? -13.378 4.838 0.509 1.00 98.50 136 ALA A C 1
ATOM 1116 O O . ALA A 1 136 ? -13.713 5.550 -0.436 1.00 98.50 136 ALA A O 1
ATOM 1117 N N . TYR A 1 137 ? -13.276 3.515 0.380 1.00 98.56 137 TYR A N 1
ATOM 1118 C CA . TYR A 1 137 ? -13.516 2.826 -0.889 1.00 98.56 137 TYR A CA 1
ATOM 1119 C C . TYR A 1 137 ? -14.107 1.427 -0.695 1.00 98.56 137 TYR A C 1
ATOM 1121 O O . TYR A 1 137 ? -13.909 0.766 0.318 1.00 98.56 137 TYR A O 1
ATOM 1129 N N . LYS A 1 138 ? -14.872 0.953 -1.684 1.00 98.44 138 LYS A N 1
ATOM 1130 C CA . LYS A 1 138 ? -15.389 -0.425 -1.705 1.00 98.44 138 LYS A CA 1
ATOM 1131 C C . LYS A 1 138 ? -14.339 -1.364 -2.292 1.00 98.44 138 LYS A C 1
ATOM 1133 O O . LYS A 1 138 ? -13.818 -1.065 -3.367 1.00 98.44 138 LYS A O 1
ATOM 1138 N N . ALA A 1 139 ? -14.085 -2.490 -1.629 1.00 98.00 139 ALA A N 1
ATOM 1139 C CA . ALA A 1 139 ? -13.188 -3.539 -2.111 1.00 98.00 139 ALA A CA 1
ATOM 1140 C C . ALA A 1 139 ? -13.665 -4.922 -1.645 1.00 98.00 139 ALA A C 1
ATOM 1142 O O . ALA A 1 139 ? -13.984 -5.119 -0.467 1.00 98.00 139 ALA A O 1
ATOM 1143 N N . THR A 1 140 ? -13.715 -5.882 -2.570 1.00 96.25 140 THR A N 1
ATOM 1144 C CA . THR A 1 140 ? -14.050 -7.300 -2.348 1.00 96.25 140 THR A CA 1
ATOM 1145 C C . THR A 1 140 ? -15.331 -7.506 -1.524 1.00 96.25 140 THR A C 1
ATOM 1147 O O . THR A 1 140 ? -15.397 -8.315 -0.597 1.00 96.25 140 THR A O 1
ATOM 1150 N N . GLY A 1 141 ? -16.366 -6.717 -1.839 1.00 96.31 141 GLY A N 1
ATOM 1151 C CA . GLY A 1 141 ? -17.671 -6.734 -1.165 1.00 96.31 141 GLY A CA 1
ATOM 1152 C C . GLY A 1 141 ? -17.702 -6.100 0.233 1.00 96.31 141 GLY A C 1
ATOM 1153 O O . GLY A 1 141 ? -18.768 -6.052 0.838 1.00 96.31 141 GLY A O 1
ATOM 1154 N N . GLY A 1 142 ? -16.563 -5.633 0.749 1.00 97.06 142 GLY A N 1
ATOM 1155 C CA . GLY A 1 142 ? -16.452 -4.876 1.995 1.00 97.06 142 GLY A CA 1
ATOM 1156 C C . GLY A 1 142 ? -16.212 -3.386 1.754 1.00 97.06 142 GLY A C 1
ATOM 1157 O O . GLY A 1 142 ? -16.147 -2.915 0.610 1.00 97.06 142 GLY A O 1
ATOM 1158 N N . LYS A 1 143 ? -16.060 -2.647 2.853 1.00 98.38 143 LYS A N 1
ATOM 1159 C CA . LYS A 1 143 ? -15.704 -1.223 2.858 1.00 98.38 143 LYS A CA 1
ATOM 1160 C C . LYS A 1 143 ? -14.335 -1.059 3.507 1.00 98.38 143 LYS A C 1
ATOM 1162 O O . LYS A 1 143 ? -14.100 -1.597 4.582 1.00 98.38 143 LYS A O 1
ATOM 1167 N N . GLU A 1 144 ? -13.458 -0.330 2.845 1.00 98.75 144 GLU A N 1
ATOM 1168 C CA . GLU A 1 144 ? -12.132 0.034 3.325 1.00 98.75 144 GLU A CA 1
ATOM 1169 C C . GLU A 1 144 ? -12.122 1.513 3.694 1.00 98.75 144 GLU A C 1
ATOM 1171 O O . GLU A 1 144 ? -12.749 2.340 3.023 1.00 98.75 144 GLU A O 1
ATOM 1176 N N . PHE A 1 145 ? -11.371 1.830 4.736 1.00 98.88 145 PHE A N 1
ATOM 1177 C CA . PHE A 1 145 ? -10.980 3.171 5.112 1.00 98.88 145 PHE A CA 1
ATOM 1178 C C . PHE A 1 145 ? -9.460 3.201 5.218 1.00 98.88 145 PHE A C 1
ATOM 1180 O O . PHE A 1 145 ? -8.857 2.454 5.991 1.00 98.88 145 PHE A O 1
ATOM 1187 N N . PHE A 1 146 ? -8.845 4.059 4.418 1.00 98.81 146 PHE A N 1
ATOM 1188 C CA . PHE A 1 146 ? -7.445 4.414 4.540 1.00 98.81 146 PHE A CA 1
ATOM 1189 C C . PHE A 1 146 ? -7.361 5.685 5.382 1.00 98.81 146 PHE A C 1
ATOM 1191 O O . PHE A 1 146 ? -7.793 6.749 4.938 1.00 98.81 146 PHE A O 1
ATOM 1198 N N . LEU A 1 147 ? -6.882 5.535 6.614 1.00 98.88 147 LEU A N 1
ATOM 1199 C CA . LEU A 1 147 ? -6.662 6.621 7.564 1.00 98.88 147 LEU A CA 1
ATOM 1200 C C . LEU A 1 147 ? -5.183 6.980 7.536 1.00 98.88 147 LEU A C 1
ATOM 1202 O O . LEU A 1 147 ? -4.345 6.081 7.551 1.00 98.88 147 LEU A O 1
ATOM 1206 N N . SER A 1 148 ? -4.845 8.259 7.512 1.00 98.56 148 SER A N 1
ATOM 1207 C CA . SER A 1 148 ? -3.453 8.694 7.419 1.00 98.56 148 SER A CA 1
ATOM 1208 C C . SER A 1 148 ? -3.229 10.022 8.115 1.00 98.56 148 SER A C 1
ATOM 1210 O O . SER A 1 148 ? -4.096 10.886 8.073 1.00 98.56 148 SER A O 1
ATOM 1212 N N . TYR A 1 149 ? -2.042 10.201 8.686 1.00 97.25 149 TYR A N 1
ATOM 1213 C CA . TYR A 1 149 ? -1.522 11.523 9.023 1.00 97.25 149 TYR A CA 1
ATOM 1214 C C . TYR A 1 149 ? -0.546 11.951 7.931 1.00 97.25 149 TYR A C 1
ATOM 1216 O O . TYR A 1 149 ? 0.424 11.240 7.644 1.00 97.25 149 TYR A O 1
ATOM 1224 N N . GLU A 1 150 ? -0.834 13.084 7.300 1.00 95.75 150 GLU A N 1
ATOM 1225 C CA . GLU A 1 150 ? -0.096 13.611 6.151 1.00 95.75 150 GLU A CA 1
ATOM 1226 C C . GLU A 1 150 ? 0.238 15.092 6.378 1.00 95.75 150 GLU A C 1
ATOM 1228 O O . GLU A 1 150 ? -0.521 15.781 7.047 1.00 95.75 150 GLU A O 1
ATOM 1233 N N . ASP A 1 151 ? 1.334 15.584 5.802 1.00 94.69 151 ASP A N 1
ATOM 1234 C CA . ASP A 1 151 ? 1.544 17.009 5.501 1.00 94.69 151 ASP A CA 1
ATOM 1235 C C . ASP A 1 151 ? 1.189 17.186 4.011 1.00 94.69 151 ASP A C 1
ATOM 1237 O O . ASP A 1 151 ? 1.969 16.776 3.136 1.00 94.69 151 ASP A O 1
ATOM 1241 N N . PRO A 1 152 ? -0.023 17.686 3.692 1.00 92.81 152 PRO A N 1
ATOM 1242 C CA . PRO A 1 152 ? -0.511 17.745 2.318 1.00 92.81 152 PRO A CA 1
ATOM 1243 C C . PRO A 1 152 ? 0.247 18.752 1.456 1.00 92.81 152 PRO A C 1
ATOM 1245 O O . PRO A 1 152 ? 0.358 18.532 0.251 1.00 92.81 152 PRO A O 1
ATOM 1248 N N . GLU A 1 153 ? 0.779 19.820 2.057 1.00 92.31 153 GLU A N 1
ATOM 1249 C CA . GLU A 1 153 ? 1.503 20.874 1.340 1.00 92.31 153 GLU A CA 1
ATOM 1250 C C . GLU A 1 153 ? 2.823 20.340 0.782 1.00 92.31 153 GLU A C 1
ATOM 1252 O O . GLU A 1 153 ? 3.144 20.547 -0.387 1.00 92.31 153 GLU A O 1
ATOM 1257 N N . ASN A 1 154 ? 3.547 19.559 1.586 1.00 91.56 154 ASN A N 1
ATOM 1258 C CA . ASN A 1 154 ? 4.812 18.948 1.172 1.00 91.56 154 ASN A CA 1
ATOM 1259 C C . ASN A 1 154 ? 4.642 17.547 0.551 1.00 91.56 154 ASN A C 1
ATOM 1261 O O . ASN A 1 154 ? 5.618 16.926 0.094 1.00 91.56 154 ASN A O 1
ATOM 1265 N N . ASN A 1 155 ? 3.394 17.064 0.492 1.00 94.06 155 ASN A N 1
ATOM 1266 C CA . ASN A 1 155 ? 2.989 15.736 0.038 1.00 94.06 155 ASN A CA 1
ATOM 1267 C C . ASN A 1 155 ? 3.726 14.610 0.786 1.00 94.06 155 ASN A C 1
ATOM 1269 O O . ASN A 1 155 ? 4.291 13.691 0.181 1.00 94.06 155 ASN A O 1
ATOM 1273 N N . ILE A 1 156 ? 3.745 14.716 2.113 1.00 95.00 156 ILE A N 1
ATOM 1274 C CA . ILE A 1 156 ? 4.436 13.800 3.019 1.00 95.00 156 ILE A CA 1
ATOM 1275 C C . ILE A 1 156 ? 3.414 12.943 3.771 1.00 95.00 156 ILE A C 1
ATOM 1277 O O . ILE A 1 156 ? 2.428 13.441 4.297 1.00 95.00 156 ILE A O 1
ATOM 1281 N N . LEU A 1 157 ? 3.672 11.641 3.857 1.00 96.25 157 LEU A N 1
ATOM 1282 C CA . LEU A 1 157 ? 2.916 10.661 4.629 1.00 96.25 157 LEU A CA 1
ATOM 1283 C C . LEU A 1 157 ? 3.730 10.242 5.859 1.00 96.25 157 LEU A C 1
ATOM 1285 O O . LEU A 1 157 ? 4.820 9.679 5.724 1.00 96.25 157 LEU A O 1
ATOM 1289 N N . ILE A 1 158 ? 3.169 10.473 7.046 1.00 95.00 158 ILE A N 1
ATOM 1290 C CA . ILE A 1 158 ? 3.797 10.174 8.342 1.00 95.00 158 ILE A CA 1
ATOM 1291 C C . ILE A 1 158 ? 3.471 8.751 8.794 1.00 95.00 158 ILE A C 1
ATOM 1293 O O . ILE A 1 158 ? 4.336 7.988 9.223 1.00 95.00 158 ILE A O 1
ATOM 1297 N N . GLY A 1 159 ? 2.208 8.365 8.663 1.00 95.94 159 GLY A N 1
ATOM 1298 C CA . GLY A 1 159 ? 1.728 7.042 9.029 1.00 95.94 159 GLY A CA 1
ATOM 1299 C C . GLY A 1 159 ? 0.311 6.822 8.534 1.00 95.94 159 GLY A C 1
ATOM 1300 O O . GLY A 1 159 ? -0.406 7.778 8.232 1.00 95.94 159 GLY A O 1
ATOM 1301 N N . PHE A 1 160 ? -0.087 5.560 8.432 1.00 98.62 160 PHE A N 1
ATOM 1302 C CA . PHE A 1 160 ? -1.409 5.173 7.966 1.00 98.62 160 PHE A CA 1
ATOM 1303 C C . PHE A 1 160 ? -1.937 3.920 8.664 1.00 98.62 160 PHE A C 1
ATOM 1305 O O . PHE A 1 160 ? -1.184 3.115 9.218 1.00 98.62 160 PHE A O 1
ATOM 1312 N N . LEU A 1 161 ? -3.253 3.743 8.588 1.00 98.81 161 LEU A N 1
ATOM 1313 C CA . LEU A 1 161 ? -3.983 2.583 9.067 1.00 98.81 161 LEU A CA 1
ATOM 1314 C C . LEU A 1 161 ? -5.030 2.160 8.027 1.00 98.81 161 LEU A C 1
ATOM 1316 O O . LEU A 1 161 ? -5.756 2.985 7.471 1.00 98.81 161 LEU A O 1
ATOM 1320 N N . ARG A 1 162 ? -5.101 0.853 7.754 1.00 98.88 162 ARG A N 1
ATOM 1321 C CA . ARG A 1 162 ? -6.101 0.235 6.867 1.00 98.88 162 ARG A CA 1
ATOM 1322 C C . ARG A 1 162 ? -7.207 -0.413 7.690 1.00 98.88 162 ARG A C 1
ATOM 1324 O O . ARG A 1 162 ? -7.014 -1.512 8.216 1.00 98.88 162 ARG A O 1
ATOM 1331 N N . LEU A 1 163 ? -8.349 0.257 7.803 1.00 98.88 163 LEU A N 1
ATOM 1332 C CA . LEU A 1 163 ? -9.523 -0.257 8.503 1.00 98.88 163 LEU A CA 1
ATOM 1333 C C . LEU A 1 163 ? -10.503 -0.858 7.494 1.00 98.88 163 LEU A C 1
ATOM 1335 O O . LEU A 1 163 ? -10.951 -0.186 6.569 1.00 98.88 163 LEU A O 1
ATOM 1339 N N . ARG A 1 164 ? -10.894 -2.112 7.703 1.00 98.75 164 ARG A N 1
ATOM 1340 C CA . ARG A 1 164 ? -11.878 -2.819 6.885 1.00 98.75 164 ARG A CA 1
ATOM 1341 C C . ARG A 1 164 ? -13.128 -3.127 7.689 1.00 98.75 164 ARG A C 1
ATOM 1343 O O . ARG A 1 164 ? -13.062 -3.745 8.750 1.00 98.75 164 ARG A O 1
ATOM 1350 N N . LEU A 1 165 ? -14.280 -2.808 7.107 1.00 98.56 165 LEU A N 1
ATOM 1351 C CA . LEU A 1 165 ? -15.560 -3.399 7.479 1.00 98.56 165 LEU A CA 1
ATOM 1352 C C . LEU A 1 165 ? -15.807 -4.598 6.550 1.00 98.56 165 LEU A C 1
ATOM 1354 O O . LEU A 1 165 ? -16.033 -4.407 5.345 1.00 98.56 165 LEU A O 1
ATOM 1358 N N . PRO A 1 166 ? -15.693 -5.834 7.063 1.00 97.44 166 PRO A N 1
ATOM 1359 C CA . PRO A 1 166 ? -15.774 -7.033 6.245 1.00 97.44 166 PRO A CA 1
ATOM 1360 C C . PRO A 1 166 ? -17.193 -7.263 5.713 1.00 97.44 166 PRO A C 1
ATOM 1362 O O . PRO A 1 166 ? -18.182 -6.787 6.268 1.00 97.44 166 PRO A O 1
ATOM 1365 N N . SER A 1 167 ? -17.285 -8.020 4.619 1.00 95.62 167 SER A N 1
ATOM 1366 C CA . SER A 1 167 ? -18.564 -8.493 4.088 1.00 95.62 167 SER A CA 1
ATOM 1367 C C . SER A 1 167 ? -19.068 -9.708 4.871 1.00 95.62 167 SER A C 1
ATOM 1369 O O . SER A 1 167 ? -18.300 -10.376 5.566 1.00 95.62 167 SER A O 1
ATOM 1371 N N . LYS A 1 168 ? -20.340 -10.072 4.667 1.00 94.00 168 LYS A N 1
ATOM 1372 C CA . LYS A 1 168 ? -20.952 -11.291 5.232 1.00 94.00 168 LYS A CA 1
ATOM 1373 C C . LYS A 1 168 ? -20.271 -12.598 4.786 1.00 94.00 168 LYS A C 1
ATOM 1375 O O . LYS A 1 168 ? -20.567 -13.654 5.322 1.00 94.00 168 LYS A O 1
ATOM 1380 N N . LYS A 1 169 ? -19.369 -12.540 3.794 1.00 94.88 169 LYS A N 1
ATOM 1381 C CA . LYS A 1 169 ? -18.609 -13.691 3.277 1.00 94.88 169 LYS A CA 1
ATOM 1382 C C . LYS A 1 169 ? -17.311 -13.962 4.054 1.00 94.88 169 LYS A C 1
ATOM 1384 O O . LYS A 1 169 ? -16.525 -14.810 3.634 1.00 94.88 169 LYS A O 1
ATOM 1389 N N . ALA A 1 170 ? -17.024 -13.218 5.126 1.00 95.12 170 ALA A N 1
ATOM 1390 C CA . ALA A 1 170 ? -15.876 -13.506 5.980 1.00 95.12 170 ALA A CA 1
ATOM 1391 C C . ALA A 1 170 ? -16.000 -14.919 6.579 1.00 95.12 170 ALA A C 1
ATOM 1393 O O . ALA A 1 170 ? -17.040 -15.278 7.114 1.00 95.12 170 ALA A O 1
ATOM 1394 N N . HIS A 1 171 ? -14.942 -15.726 6.461 1.00 94.94 171 HIS A N 1
ATOM 1395 C CA . HIS A 1 171 ? -14.974 -17.153 6.818 1.00 94.94 171 HIS A CA 1
ATOM 1396 C C . HIS A 1 171 ? -14.369 -17.458 8.197 1.00 94.94 171 HIS A C 1
ATOM 1398 O O . HIS A 1 171 ? -14.497 -18.567 8.709 1.00 94.94 171 HIS A O 1
ATOM 1404 N N . ARG A 1 172 ? -13.629 -16.509 8.777 1.00 97.31 172 ARG A N 1
ATOM 1405 C CA . ARG A 1 172 ? -12.966 -16.687 10.071 1.00 97.31 172 ARG A CA 1
ATOM 1406 C C . ARG A 1 172 ? -13.996 -16.594 11.186 1.00 97.31 172 ARG A C 1
ATOM 1408 O O . ARG A 1 172 ? -14.722 -15.611 11.247 1.00 97.31 172 ARG A O 1
ATOM 1415 N N . LYS A 1 173 ? -13.997 -17.569 12.097 1.00 96.94 173 LYS A N 1
ATOM 1416 C CA . LYS A 1 173 ? -14.928 -17.621 13.237 1.00 96.94 173 LYS A CA 1
ATOM 1417 C C . LYS A 1 173 ? -14.857 -16.393 14.152 1.00 96.94 173 LYS A C 1
ATOM 1419 O O . LYS A 1 173 ? -15.841 -16.064 14.796 1.00 96.94 173 LYS A O 1
ATOM 1424 N N . GLU A 1 174 ? -13.702 -15.726 14.207 1.00 97.81 174 GLU A N 1
ATOM 1425 C CA . GLU A 1 174 ? -13.488 -14.524 15.020 1.00 97.81 174 GLU A CA 1
ATOM 1426 C C . GLU A 1 174 ? -14.187 -13.278 14.431 1.00 97.81 174 GLU A C 1
ATOM 1428 O O . GLU A 1 174 ? -14.368 -12.282 15.134 1.00 97.81 174 GLU A O 1
ATOM 1433 N N . ILE A 1 175 ? -14.580 -13.329 13.148 1.00 97.88 175 ILE A N 1
ATOM 1434 C CA . ILE A 1 175 ? -15.072 -12.198 12.355 1.00 97.88 175 ILE A CA 1
ATOM 1435 C C . ILE A 1 175 ? -16.559 -12.375 12.041 1.00 97.88 175 ILE A C 1
ATOM 1437 O O . ILE A 1 175 ? -16.954 -13.326 11.372 1.00 97.88 175 ILE A O 1
ATOM 1441 N N . ASN A 1 176 ? -17.374 -11.402 12.446 1.00 94.69 176 ASN A N 1
ATOM 1442 C CA . ASN A 1 176 ? -18.806 -11.350 12.139 1.00 94.69 176 ASN A CA 1
ATOM 1443 C C . ASN A 1 176 ? -19.244 -9.947 11.667 1.00 94.69 176 ASN A C 1
ATOM 1445 O O . ASN A 1 176 ? -18.424 -9.044 11.488 1.00 94.69 176 ASN A O 1
ATOM 1449 N N . GLU A 1 177 ? -20.552 -9.739 11.476 1.00 94.25 177 GLU A N 1
ATOM 1450 C CA . GLU A 1 177 ? -21.111 -8.460 11.003 1.00 94.25 177 GLU A CA 1
ATOM 1451 C C . GLU A 1 177 ? -20.873 -7.278 11.959 1.00 94.25 177 GLU A C 1
ATOM 1453 O O . GLU A 1 177 ? -20.921 -6.126 11.526 1.00 94.25 177 GLU A O 1
ATOM 1458 N N . LYS A 1 178 ? -20.565 -7.544 13.232 1.00 96.81 178 LYS A N 1
ATOM 1459 C CA . LYS A 1 178 ? -20.257 -6.549 14.270 1.00 96.81 178 LYS A CA 1
ATOM 1460 C C . LYS A 1 178 ? -18.758 -6.324 14.473 1.00 96.81 178 LYS A C 1
ATOM 1462 O O . LYS A 1 178 ? -18.369 -5.567 15.353 1.00 96.81 178 LYS A O 1
ATOM 1467 N N . THR A 1 179 ? -17.914 -6.941 13.646 1.00 98.25 179 THR A N 1
ATOM 1468 C CA . THR A 1 179 ? -16.454 -6.855 13.762 1.00 98.25 179 THR A CA 1
ATOM 1469 C C . THR A 1 179 ? -15.855 -5.909 12.716 1.00 98.25 179 THR A C 1
ATOM 1471 O O . THR A 1 179 ? -16.197 -5.990 11.534 1.00 98.25 179 THR A O 1
ATOM 1474 N N . ALA A 1 180 ? -14.937 -5.036 13.131 1.00 98.62 180 ALA A N 1
ATOM 1475 C CA . ALA A 1 180 ? -14.040 -4.273 12.261 1.00 98.62 180 ALA A CA 1
ATOM 1476 C C . ALA A 1 180 ? -12.630 -4.882 12.254 1.00 98.62 180 ALA A C 1
ATOM 1478 O O . ALA A 1 180 ? -12.232 -5.546 13.210 1.00 98.62 180 ALA A O 1
ATOM 1479 N N . LEU A 1 181 ? -11.863 -4.651 11.186 1.00 98.75 181 LEU A N 1
ATOM 1480 C CA . LEU A 1 181 ? -10.517 -5.207 11.024 1.00 98.75 181 LEU A CA 1
ATOM 1481 C C . LEU A 1 181 ? -9.492 -4.108 10.745 1.00 98.75 181 LEU A C 1
ATOM 1483 O O . LEU A 1 181 ? -9.550 -3.472 9.697 1.00 98.75 181 LEU A O 1
ATOM 1487 N N . VAL A 1 182 ? -8.496 -3.950 11.608 1.00 98.81 182 VAL A N 1
ATOM 1488 C CA . VAL A 1 182 ? -7.258 -3.243 11.272 1.00 98.81 182 VAL A CA 1
ATOM 1489 C C . VAL A 1 182 ? -6.338 -4.224 10.555 1.00 98.81 182 VAL A C 1
ATOM 1491 O O . VAL A 1 182 ? -5.815 -5.174 11.142 1.00 98.81 182 VAL A O 1
ATOM 1494 N N . ARG A 1 183 ? -6.161 -4.025 9.250 1.00 98.62 183 ARG A N 1
ATOM 1495 C CA . ARG A 1 183 ? -5.350 -4.909 8.398 1.00 98.62 183 ARG A CA 1
ATOM 1496 C C . ARG A 1 183 ? -3.870 -4.567 8.444 1.00 98.62 183 ARG A C 1
ATOM 1498 O O . ARG A 1 183 ? -3.037 -5.453 8.296 1.00 98.62 183 ARG A O 1
ATOM 1505 N N . GLU A 1 184 ? -3.571 -3.288 8.613 1.00 98.62 184 GLU A N 1
ATOM 1506 C CA . GLU A 1 184 ? -2.221 -2.750 8.660 1.00 98.62 184 GLU A CA 1
ATOM 1507 C C . GLU A 1 184 ? -2.255 -1.448 9.458 1.00 98.62 184 GLU A C 1
ATOM 1509 O O . GLU A 1 184 ? -3.134 -0.614 9.238 1.00 98.62 184 GLU A O 1
ATOM 1514 N N . LEU A 1 185 ? -1.292 -1.292 10.359 1.00 97.94 185 LEU A N 1
ATOM 1515 C CA . LEU A 1 185 ? -0.908 -0.028 10.969 1.00 97.94 185 LEU A CA 1
ATOM 1516 C C . LEU A 1 185 ? 0.576 0.156 10.665 1.00 97.94 185 LEU A C 1
ATOM 1518 O O . LEU A 1 185 ? 1.378 -0.736 10.951 1.00 97.94 185 LEU A O 1
ATOM 1522 N N . HIS A 1 186 ? 0.937 1.294 10.086 1.00 96.38 186 HIS A N 1
ATOM 1523 C CA . HIS A 1 186 ? 2.321 1.605 9.767 1.00 96.38 186 HIS A CA 1
ATOM 1524 C C . HIS A 1 186 ? 2.613 3.066 10.083 1.00 96.38 186 HIS A C 1
ATOM 1526 O O . HIS A 1 186 ? 1.972 3.964 9.541 1.00 96.38 186 HIS A O 1
ATOM 1532 N N . VAL A 1 187 ? 3.602 3.303 10.939 1.00 93.44 187 VAL A N 1
ATOM 1533 C CA . VAL A 1 187 ? 4.140 4.636 11.220 1.00 93.44 187 VAL A CA 1
ATOM 1534 C C . VAL A 1 187 ? 5.581 4.632 10.750 1.00 93.44 187 VAL A C 1
ATOM 1536 O O . VAL A 1 187 ? 6.359 3.765 11.152 1.00 93.44 187 VAL A O 1
ATOM 1539 N N . TYR A 1 188 ? 5.928 5.567 9.873 1.00 89.56 188 TYR A N 1
ATOM 1540 C CA . TYR A 1 188 ? 7.297 5.695 9.410 1.00 89.56 188 TYR A CA 1
ATOM 1541 C C . TYR A 1 188 ? 8.137 6.309 10.533 1.00 89.56 188 TYR A C 1
ATOM 1543 O O . TYR A 1 188 ? 7.849 7.404 11.010 1.00 89.56 188 TYR A O 1
ATOM 1551 N N . GLY A 1 189 ? 9.145 5.565 10.993 1.00 69.88 189 GLY A N 1
ATOM 1552 C CA . GLY A 1 189 ? 10.105 6.061 11.978 1.00 69.88 189 GLY A CA 1
ATOM 1553 C C . GLY A 1 189 ? 11.039 7.120 11.381 1.00 69.88 189 GLY A C 1
ATOM 1554 O O . GLY A 1 189 ? 11.096 7.263 10.154 1.00 69.88 189 GLY A O 1
ATOM 1555 N N . PRO A 1 190 ? 11.801 7.842 12.223 1.00 53.78 190 PRO A N 1
ATOM 1556 C CA . PRO A 1 190 ? 12.806 8.768 11.728 1.00 53.78 190 PRO A CA 1
ATOM 1557 C C . PRO A 1 190 ? 13.818 7.998 10.871 1.00 53.78 190 PRO A C 1
ATOM 1559 O O . PRO A 1 190 ? 14.443 7.041 11.332 1.00 53.78 190 PRO A O 1
ATOM 1562 N N . MET A 1 191 ? 13.983 8.409 9.614 1.00 46.62 191 MET A N 1
ATOM 1563 C CA . MET A 1 191 ? 15.184 8.055 8.868 1.00 46.62 191 MET A CA 1
ATOM 1564 C C . MET A 1 191 ? 16.304 8.929 9.414 1.00 46.62 191 MET A C 1
ATOM 1566 O O . MET A 1 191 ? 16.417 10.089 9.033 1.00 46.62 191 MET A O 1
ATOM 1570 N N . LEU A 1 192 ? 17.104 8.394 10.335 1.00 39.94 192 LEU A N 1
ATOM 1571 C CA . LEU A 1 192 ? 18.385 9.015 10.642 1.00 39.94 192 LEU A CA 1
ATOM 1572 C C . LEU A 1 192 ? 19.276 8.878 9.397 1.00 39.94 192 LEU A C 1
ATOM 1574 O O . LEU A 1 192 ? 19.429 7.757 8.893 1.00 39.94 192 LEU A O 1
ATOM 1578 N N . PRO A 1 193 ? 19.859 9.972 8.879 1.00 41.56 193 PRO A N 1
ATOM 1579 C CA . PRO A 1 193 ? 20.978 9.873 7.957 1.00 41.56 193 PRO A CA 1
ATOM 1580 C C . PRO A 1 193 ? 22.070 9.005 8.590 1.00 41.56 193 PRO A C 1
ATOM 1582 O O . PRO A 1 193 ? 22.327 9.087 9.793 1.00 41.56 193 PRO A O 1
ATOM 1585 N N . ILE A 1 194 ? 22.715 8.153 7.794 1.00 35.66 194 ILE A N 1
ATOM 1586 C CA . ILE A 1 194 ? 23.855 7.368 8.276 1.00 35.66 194 ILE A CA 1
ATOM 1587 C C . ILE A 1 194 ? 24.961 8.353 8.681 1.00 35.66 194 ILE A C 1
ATOM 1589 O O . ILE A 1 194 ? 25.549 8.990 7.813 1.00 35.66 194 ILE A O 1
ATOM 1593 N N . GLY A 1 195 ? 25.240 8.460 9.983 1.00 38.81 195 GLY A N 1
ATOM 1594 C CA . GLY A 1 195 ? 26.375 9.221 10.517 1.00 38.81 195 GLY A CA 1
ATOM 1595 C C . GLY A 1 195 ? 26.042 10.419 11.409 1.00 38.81 195 GLY A C 1
ATOM 1596 O O . GLY A 1 195 ? 26.974 10.962 11.994 1.00 38.81 195 GLY A O 1
ATOM 1597 N N . GLU A 1 196 ? 24.771 10.801 11.583 1.00 40.62 196 GLU A N 1
ATOM 1598 C CA . GLU A 1 196 ? 24.402 11.924 12.463 1.00 40.62 196 GLU A CA 1
ATOM 1599 C C . GLU A 1 196 ? 23.475 11.494 13.617 1.00 40.62 196 GLU A C 1
ATOM 1601 O O . GLU A 1 196 ? 22.468 10.815 13.384 1.00 40.62 196 GLU A O 1
ATOM 1606 N N . PRO A 1 197 ? 23.776 11.874 14.876 1.00 36.38 197 PRO A N 1
ATOM 1607 C CA . PRO A 1 197 ? 22.855 11.691 15.991 1.00 36.38 197 PRO A CA 1
ATOM 1608 C C . PRO A 1 197 ? 21.687 12.674 15.841 1.00 36.38 197 PRO A C 1
ATOM 1610 O O . PRO A 1 197 ? 21.809 13.855 16.142 1.00 36.38 197 PRO A O 1
ATOM 1613 N N . GLY A 1 198 ? 20.547 12.201 15.338 1.00 45.41 198 GLY A N 1
ATOM 1614 C CA . GLY A 1 198 ? 19.370 13.049 15.163 1.00 45.41 198 GLY A CA 1
ATOM 1615 C C . GLY A 1 198 ? 18.581 13.227 16.460 1.00 45.41 198 GLY A C 1
ATOM 1616 O O . GLY A 1 198 ? 18.024 12.268 16.991 1.00 45.41 198 GLY A O 1
ATOM 1617 N N . GLU A 1 199 ? 18.437 14.477 16.900 1.00 39.47 199 GLU A N 1
ATOM 1618 C CA . GLU A 1 199 ? 17.561 14.936 17.997 1.00 39.47 199 GLU A CA 1
ATOM 1619 C C . GLU A 1 199 ? 16.044 14.794 17.696 1.00 39.47 199 GLU A C 1
ATOM 1621 O O . GLU A 1 199 ? 15.196 15.249 18.458 1.00 39.47 199 GLU A O 1
ATOM 1626 N N . GLY A 1 200 ? 15.653 14.130 16.601 1.00 44.69 200 GLY A N 1
ATOM 1627 C CA . GLY A 1 200 ? 14.262 14.015 16.129 1.00 44.69 200 GLY A CA 1
ATOM 1628 C C . GLY A 1 200 ? 13.426 12.889 16.758 1.00 44.69 200 GLY A C 1
ATOM 1629 O O . GLY A 1 200 ? 12.327 12.599 16.285 1.00 44.69 200 GLY A O 1
ATOM 1630 N N . ILE A 1 201 ? 13.927 12.230 17.808 1.00 39.75 201 ILE A N 1
ATOM 1631 C CA . ILE A 1 201 ? 13.341 11.016 18.417 1.00 39.75 201 ILE A CA 1
ATOM 1632 C C . ILE A 1 201 ? 11.908 11.255 18.956 1.00 39.75 201 ILE A C 1
ATOM 1634 O O . ILE A 1 201 ? 11.130 10.312 19.098 1.00 39.75 201 ILE A O 1
ATOM 1638 N N . GLY A 1 202 ? 11.521 12.510 19.210 1.00 41.97 202 GLY A N 1
ATOM 1639 C CA . GLY A 1 202 ? 10.266 12.864 19.881 1.00 41.97 202 GLY A CA 1
ATOM 1640 C C . GLY A 1 202 ? 9.039 13.147 19.003 1.00 41.97 202 GLY A C 1
ATOM 1641 O O . GLY A 1 202 ? 7.942 13.181 19.547 1.00 41.97 202 GLY A O 1
ATOM 1642 N N . GLN A 1 203 ? 9.159 13.355 17.684 1.00 47.28 203 GLN A N 1
ATOM 1643 C CA . GLN A 1 203 ? 8.037 13.913 16.893 1.00 47.28 203 GLN A CA 1
ATOM 1644 C C . GLN A 1 203 ? 7.083 12.871 16.276 1.00 47.28 203 GLN A C 1
ATOM 1646 O O . GLN A 1 203 ? 5.967 13.211 15.887 1.00 47.28 203 GLN A O 1
ATOM 1651 N N . HIS A 1 204 ? 7.484 11.595 16.211 1.00 53.19 204 HIS A N 1
ATOM 1652 C CA . HIS A 1 204 ? 6.652 10.497 15.687 1.00 53.19 204 HIS A CA 1
ATOM 1653 C C . HIS A 1 204 ? 6.054 9.590 16.772 1.00 53.19 204 HIS A C 1
ATOM 1655 O O . HIS A 1 204 ? 5.335 8.636 16.456 1.00 53.19 204 HIS A O 1
ATOM 1661 N N . SER A 1 205 ? 6.316 9.879 18.049 1.00 60.16 205 SER A N 1
ATOM 1662 C CA . SER A 1 205 ? 5.683 9.177 19.160 1.00 60.16 205 SER A CA 1
ATOM 1663 C C . SER A 1 205 ? 4.189 9.543 19.204 1.00 60.16 205 SER A C 1
ATOM 1665 O O . SER A 1 205 ? 3.798 10.706 19.233 1.00 60.16 205 SER A O 1
ATOM 1667 N N . GLY A 1 206 ? 3.320 8.535 19.112 1.00 86.12 206 GLY A N 1
ATOM 1668 C CA . GLY A 1 206 ? 1.871 8.692 19.295 1.00 86.12 206 GLY A CA 1
ATOM 1669 C C . GLY A 1 206 ? 1.000 8.655 18.034 1.00 86.12 206 GLY A C 1
ATOM 1670 O O . GLY A 1 206 ? -0.195 8.406 18.166 1.00 86.12 206 GLY A O 1
ATOM 1671 N N . TYR A 1 207 ? 1.529 8.797 16.809 1.00 91.75 207 TYR A N 1
ATOM 1672 C CA . TYR A 1 207 ? 0.677 8.680 15.604 1.00 91.75 207 TYR A CA 1
ATOM 1673 C C . TYR A 1 207 ? 0.036 7.296 15.457 1.00 91.75 207 TYR A C 1
ATOM 1675 O O . TYR A 1 207 ? -1.086 7.193 14.968 1.00 91.75 207 TYR A O 1
ATOM 1683 N N . GLY A 1 208 ? 0.715 6.240 15.916 1.00 94.19 208 GLY A N 1
ATOM 1684 C CA . GLY A 1 208 ? 0.155 4.887 15.915 1.00 94.19 208 GLY A CA 1
ATOM 1685 C C . GLY A 1 208 ? -1.075 4.763 16.813 1.00 94.19 208 GLY A C 1
ATOM 1686 O O . GLY A 1 208 ? -2.094 4.224 16.392 1.00 94.19 208 GLY A O 1
ATOM 1687 N N . GLU A 1 209 ? -1.004 5.337 18.014 1.00 95.00 209 GLU A N 1
ATOM 1688 C CA . GLU A 1 209 ? -2.111 5.354 18.975 1.00 95.00 209 GLU A CA 1
ATOM 1689 C C . GLU A 1 209 ? -3.255 6.250 18.494 1.00 95.00 209 GLU A C 1
ATOM 1691 O O . GLU A 1 209 ? -4.408 5.832 18.533 1.00 95.00 209 GLU A O 1
ATOM 1696 N N . LYS A 1 210 ? -2.945 7.432 17.940 1.00 96.44 210 LYS A N 1
ATOM 1697 C CA . LYS A 1 210 ? -3.943 8.326 17.329 1.00 96.44 210 LYS A CA 1
ATOM 1698 C C . LYS A 1 210 ? -4.698 7.649 16.182 1.00 96.44 210 LYS A C 1
ATOM 1700 O O . LYS A 1 210 ? -5.919 7.741 16.113 1.00 96.44 210 LYS A O 1
ATOM 1705 N N . LEU A 1 211 ? -3.989 6.940 15.2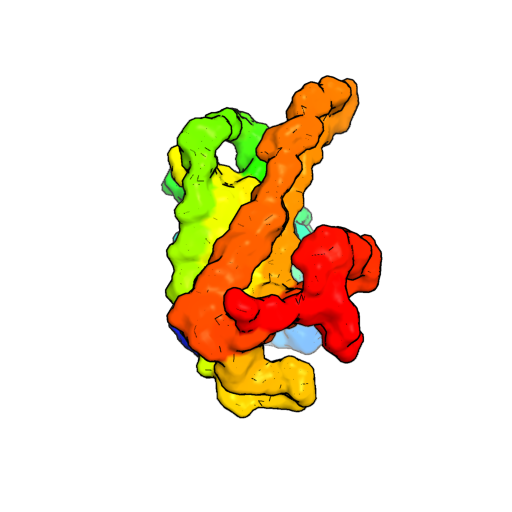97 1.00 98.38 211 LEU A N 1
ATOM 1706 C CA . LEU A 1 211 ? -4.608 6.177 14.208 1.00 98.38 211 LEU A CA 1
ATOM 1707 C C . LEU A 1 211 ? -5.508 5.057 14.741 1.00 98.38 211 LEU A C 1
ATOM 1709 O O . LEU A 1 211 ? -6.593 4.854 14.201 1.00 98.38 211 LEU A O 1
ATOM 1713 N N . LEU A 1 212 ? -5.077 4.342 15.784 1.00 98.31 212 LEU A N 1
ATOM 1714 C CA . LEU A 1 212 ? -5.883 3.295 16.413 1.00 98.31 212 LEU A CA 1
ATOM 1715 C C . LEU A 1 212 ? -7.138 3.861 17.077 1.00 98.31 212 LEU A C 1
ATOM 1717 O O . LEU A 1 212 ? -8.213 3.340 16.809 1.00 98.31 212 LEU A O 1
ATOM 1721 N N . SER A 1 213 ? -7.025 4.945 17.852 1.00 98.12 213 SER A N 1
ATOM 1722 C CA . SER A 1 213 ? -8.186 5.632 18.444 1.00 98.12 213 SER A CA 1
ATOM 1723 C C . SER A 1 213 ? -9.184 6.036 17.365 1.00 98.12 213 SER A C 1
ATOM 1725 O O . SER A 1 213 ? -10.362 5.700 17.445 1.00 98.12 213 SER A O 1
ATOM 1727 N N . TRP A 1 214 ? -8.696 6.649 16.282 1.00 98.50 214 TRP A N 1
ATOM 1728 C CA . TRP A 1 214 ? -9.551 7.040 15.166 1.00 98.50 214 TRP A CA 1
ATOM 1729 C C . TRP A 1 214 ? -10.220 5.836 14.483 1.00 98.50 214 TRP A C 1
ATOM 1731 O O . TRP A 1 214 ? -11.378 5.904 14.071 1.00 98.50 214 TRP A O 1
ATOM 1741 N N . ALA A 1 215 ? -9.517 4.707 14.366 1.00 98.75 215 ALA A N 1
ATOM 1742 C CA . ALA A 1 215 ? -10.084 3.481 13.815 1.00 98.75 215 ALA A CA 1
ATOM 1743 C C . ALA A 1 215 ? -11.142 2.845 14.733 1.00 98.75 215 ALA A C 1
ATOM 1745 O O . ALA A 1 215 ? -12.125 2.306 14.223 1.00 98.75 215 ALA A O 1
ATOM 1746 N N . GLU A 1 216 ? -10.952 2.905 16.053 1.00 98.69 216 GLU A N 1
ATOM 1747 C CA . GLU A 1 216 ? -11.918 2.455 17.062 1.00 98.69 216 GLU A CA 1
ATOM 1748 C C . GLU A 1 216 ? -13.196 3.306 17.010 1.00 98.69 216 GLU A C 1
ATOM 1750 O O . GLU A 1 216 ? -14.284 2.755 16.843 1.00 98.69 216 GLU A O 1
ATOM 1755 N N . GLU A 1 217 ? -13.065 4.636 17.028 1.00 98.38 217 GLU A N 1
ATOM 1756 C CA . GLU A 1 217 ? -14.179 5.586 16.882 1.00 98.38 217 GLU A CA 1
ATOM 1757 C C . GLU A 1 217 ? -14.961 5.335 15.586 1.00 98.38 217 GLU A C 1
ATOM 1759 O O . GLU A 1 217 ? -16.177 5.138 15.599 1.00 98.38 217 GLU A O 1
ATOM 1764 N N . LEU A 1 218 ? -14.258 5.234 14.453 1.00 98.31 218 LEU A N 1
ATOM 1765 C CA . LEU A 1 218 ? -14.887 4.989 13.157 1.00 98.31 218 LEU A CA 1
ATOM 1766 C C . LEU A 1 218 ? -15.562 3.609 13.089 1.00 98.31 218 LEU A C 1
ATOM 1768 O O . LEU A 1 218 ? -16.556 3.433 12.379 1.00 98.31 218 LEU A O 1
ATOM 1772 N N . ALA A 1 219 ? -15.043 2.609 13.804 1.00 98.56 219 ALA A N 1
ATOM 1773 C CA . ALA A 1 219 ? -15.687 1.308 13.916 1.00 98.56 219 ALA A CA 1
ATOM 1774 C C . ALA A 1 219 ? -17.004 1.408 14.712 1.00 98.56 219 ALA A C 1
ATOM 1776 O O . ALA A 1 219 ? -18.021 0.902 14.228 1.00 98.56 219 ALA A O 1
ATOM 1777 N N . ILE A 1 220 ? -17.013 2.116 15.847 1.00 98.44 220 ILE A N 1
ATOM 1778 C CA . ILE A 1 220 ? -18.218 2.378 16.659 1.00 98.44 220 ILE A CA 1
ATOM 1779 C C . ILE A 1 220 ? -19.277 3.115 15.831 1.00 98.44 220 ILE A C 1
ATOM 1781 O O . ILE A 1 220 ? -20.416 2.657 15.740 1.00 98.44 220 ILE A O 1
ATOM 1785 N N . GLU A 1 221 ? -18.893 4.185 15.127 1.00 97.81 221 GLU A N 1
ATOM 1786 C CA . GLU A 1 221 ? 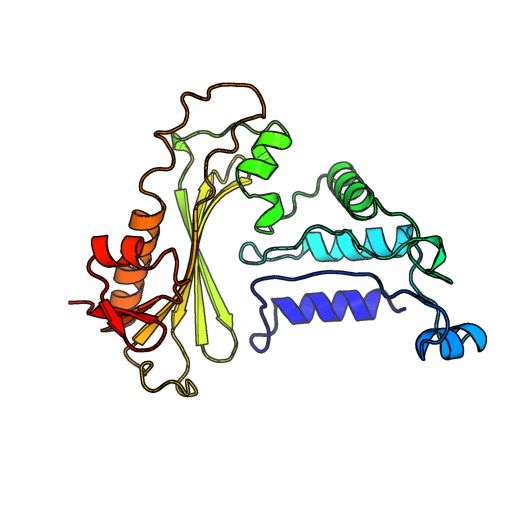-19.781 4.944 14.229 1.00 97.81 221 GLU A CA 1
ATOM 1787 C C . GLU A 1 221 ? -20.429 4.067 13.145 1.00 97.81 221 GLU A C 1
ATOM 1789 O O . GLU A 1 221 ? -21.533 4.341 12.676 1.00 97.81 221 GLU A O 1
ATOM 1794 N N . ASN A 1 222 ? -19.751 2.993 12.728 1.00 97.69 222 ASN A N 1
ATOM 1795 C CA . ASN A 1 222 ? -20.261 2.035 11.746 1.00 97.69 222 ASN A CA 1
ATOM 1796 C C . ASN A 1 222 ? -20.920 0.802 12.402 1.00 97.69 222 ASN A C 1
ATOM 1798 O O . ASN A 1 222 ? -21.063 -0.243 11.753 1.00 97.69 222 ASN A O 1
ATOM 1802 N N . GLY A 1 223 ? -21.327 0.915 13.671 1.00 97.38 223 GLY A N 1
ATOM 1803 C CA . GLY A 1 223 ? -22.095 -0.089 14.407 1.00 97.38 223 GLY A CA 1
ATOM 1804 C C . GLY A 1 223 ? -21.312 -1.364 14.710 1.00 97.38 223 GLY A C 1
ATOM 1805 O O . GLY A 1 223 ? -21.889 -2.458 14.702 1.00 97.38 223 GLY A O 1
ATOM 1806 N N . LYS A 1 224 ? -19.992 -1.247 14.884 1.00 98.25 224 LYS A N 1
ATOM 1807 C CA . LYS A 1 224 ? -19.110 -2.359 15.246 1.00 98.25 224 LYS A CA 1
ATOM 1808 C C . LYS A 1 224 ? -18.886 -2.361 16.751 1.00 98.25 224 LYS A C 1
ATOM 1810 O O . LYS A 1 224 ? -18.710 -1.318 17.358 1.00 98.25 224 LYS A O 1
ATOM 1815 N N . GLU A 1 225 ? -18.878 -3.559 17.315 1.00 98.12 225 GLU A N 1
ATOM 1816 C CA . GLU A 1 225 ? -18.763 -3.819 18.758 1.00 98.12 225 GLU A CA 1
ATOM 1817 C C . GLU A 1 225 ? -17.386 -4.401 19.105 1.00 98.12 225 GLU A C 1
ATOM 1819 O O . GLU A 1 225 ? -17.000 -4.484 20.265 1.00 98.12 225 GLU A O 1
ATOM 1824 N N . LYS A 1 226 ? -16.628 -4.835 18.092 1.00 98.44 226 LYS A N 1
ATOM 1825 C CA . LYS A 1 226 ? -15.303 -5.433 18.256 1.00 98.44 226 LYS A CA 1
ATOM 1826 C C . LYS A 1 226 ? -14.381 -5.006 17.129 1.00 98.44 226 LYS A C 1
ATOM 1828 O O . LYS A 1 226 ? -14.789 -4.977 15.964 1.00 98.44 226 LYS A O 1
ATOM 1833 N N . ILE A 1 227 ? -13.121 -4.757 17.455 1.00 98.75 227 ILE A N 1
ATOM 1834 C CA . ILE A 1 227 ? -12.061 -4.517 16.479 1.00 98.75 227 ILE A CA 1
ATOM 1835 C C . ILE A 1 227 ? -10.981 -5.590 16.606 1.00 98.75 227 ILE A C 1
ATOM 1837 O O . ILE A 1 227 ? -10.583 -5.968 17.707 1.00 98.75 227 ILE A O 1
ATOM 1841 N N . LEU A 1 228 ? -10.528 -6.112 15.467 1.00 98.81 228 LEU A N 1
ATOM 1842 C CA . LEU A 1 228 ? -9.447 -7.093 15.385 1.00 98.81 228 LEU A CA 1
ATOM 1843 C C . LEU A 1 228 ? -8.284 -6.532 14.575 1.00 98.81 228 LEU A C 1
ATOM 1845 O O . LEU A 1 228 ? -8.488 -5.942 13.519 1.00 98.81 228 LEU A O 1
ATOM 1849 N N . ILE A 1 229 ? -7.061 -6.790 15.016 1.00 98.75 229 ILE A N 1
ATOM 1850 C CA . ILE A 1 229 ? -5.833 -6.342 14.367 1.00 98.75 229 ILE A CA 1
ATOM 1851 C C . ILE A 1 229 ? -5.063 -7.544 13.833 1.00 98.75 229 ILE A C 1
ATOM 1853 O O . ILE A 1 229 ? -4.733 -8.478 14.575 1.00 98.75 229 ILE A O 1
ATOM 1857 N N . THR A 1 230 ? -4.714 -7.494 12.548 1.00 98.38 230 THR A N 1
ATOM 1858 C CA . THR A 1 230 ? -3.726 -8.397 11.949 1.00 98.38 230 THR A CA 1
ATOM 1859 C C . THR A 1 230 ? -2.338 -8.007 12.452 1.00 98.38 230 THR A C 1
ATOM 1861 O O . THR A 1 230 ? -1.710 -7.081 11.946 1.00 98.38 230 THR A O 1
ATOM 1864 N N . SER A 1 231 ? -1.864 -8.704 13.483 1.00 95.31 231 SER A N 1
ATOM 1865 C CA . SER A 1 231 ? -0.629 -8.363 14.189 1.00 95.31 231 SER A CA 1
ATOM 1866 C C . SER A 1 231 ? 0.459 -9.411 13.961 1.00 95.31 231 SER A C 1
ATOM 1868 O O . SER A 1 231 ? 0.260 -10.604 14.220 1.00 95.31 231 SER A O 1
ATOM 1870 N N . GLY A 1 232 ? 1.631 -8.962 13.503 1.00 92.81 232 GLY A N 1
ATOM 1871 C CA . GLY A 1 232 ? 2.836 -9.789 13.477 1.00 92.81 232 GLY A CA 1
ATOM 1872 C C . GLY A 1 232 ? 3.245 -10.205 14.892 1.00 92.81 232 GLY A C 1
ATOM 1873 O O . GLY A 1 232 ? 3.040 -9.464 15.849 1.00 92.81 232 GLY A O 1
ATOM 1874 N N . ILE A 1 233 ? 3.845 -11.390 15.040 1.00 93.25 233 ILE A N 1
ATOM 1875 C CA . ILE A 1 233 ? 4.158 -11.968 16.361 1.00 93.25 233 ILE A CA 1
ATOM 1876 C C . ILE A 1 233 ? 4.968 -10.992 17.231 1.00 93.25 233 ILE A C 1
ATOM 1878 O O . ILE A 1 233 ? 4.606 -10.776 18.385 1.00 93.25 233 ILE A O 1
ATOM 1882 N N . GLY A 1 234 ? 5.998 -10.362 16.656 1.00 92.44 234 GLY A N 1
ATOM 1883 C CA . GLY A 1 234 ? 6.900 -9.448 17.365 1.00 92.44 234 GLY A CA 1
ATOM 1884 C C . GLY A 1 234 ? 6.306 -8.091 17.753 1.00 92.44 234 GLY A C 1
ATOM 1885 O O . GLY A 1 234 ? 6.963 -7.339 18.458 1.00 92.44 234 GLY A O 1
ATOM 1886 N N . VAL A 1 235 ? 5.081 -7.762 17.324 1.00 91.56 235 VAL A N 1
ATOM 1887 C CA . VAL A 1 235 ? 4.427 -6.478 17.648 1.00 91.56 235 VAL A CA 1
ATOM 1888 C C . VAL A 1 235 ? 3.171 -6.645 18.505 1.00 91.56 235 VAL A C 1
ATOM 1890 O O . VAL A 1 235 ? 2.460 -5.679 18.757 1.00 91.56 235 VAL A O 1
ATOM 1893 N N . ARG A 1 236 ? 2.879 -7.853 19.001 1.00 93.44 236 ARG A N 1
ATOM 1894 C CA . ARG A 1 236 ? 1.691 -8.097 19.840 1.00 93.44 236 ARG A CA 1
ATOM 1895 C C . ARG A 1 236 ? 1.730 -7.344 21.168 1.00 93.44 236 ARG A C 1
ATOM 1897 O O . ARG A 1 236 ? 0.693 -6.850 21.597 1.00 93.44 236 ARG A O 1
ATOM 1904 N N . ASP A 1 237 ? 2.904 -7.214 21.788 1.00 94.31 237 ASP A N 1
ATOM 1905 C CA . ASP A 1 237 ? 3.056 -6.495 23.061 1.00 94.31 237 ASP A CA 1
ATOM 1906 C C . ASP A 1 237 ? 2.754 -5.001 22.948 1.00 94.31 237 ASP A C 1
ATOM 1908 O O . ASP A 1 237 ? 2.281 -4.406 23.913 1.00 94.31 237 ASP A O 1
ATOM 1912 N N . TYR A 1 238 ? 2.954 -4.403 21.769 1.00 93.31 238 TYR A N 1
ATOM 1913 C CA . TYR A 1 238 ? 2.519 -3.032 21.507 1.00 93.31 238 TYR A CA 1
ATOM 1914 C C . TYR A 1 238 ? 0.999 -2.898 21.675 1.00 93.31 238 TYR A C 1
ATOM 1916 O O . TYR A 1 238 ? 0.536 -2.049 22.427 1.00 93.31 238 TYR A O 1
ATOM 1924 N N . TYR A 1 239 ? 0.222 -3.797 21.065 1.00 96.88 239 TYR A N 1
ATOM 1925 C CA . TYR A 1 239 ? -1.240 -3.766 21.160 1.00 96.88 239 TYR A CA 1
ATOM 1926 C C . TYR A 1 239 ? -1.757 -4.144 22.556 1.00 96.88 239 TYR A C 1
ATOM 1928 O O . TYR A 1 239 ? -2.754 -3.582 23.003 1.00 96.88 239 TYR A O 1
ATOM 1936 N N . ARG A 1 240 ? -1.063 -5.032 23.286 1.00 97.56 240 ARG A N 1
ATOM 1937 C CA . ARG A 1 240 ? -1.422 -5.368 24.680 1.00 97.56 240 ARG A CA 1
ATOM 1938 C C . ARG A 1 240 ? -1.416 -4.151 25.596 1.00 97.56 240 ARG A C 1
ATOM 1940 O O . ARG A 1 240 ? -2.326 -3.996 26.402 1.00 97.56 240 ARG A O 1
ATOM 1947 N N . LYS A 1 241 ? -0.434 -3.259 25.433 1.00 95.94 241 LYS A N 1
ATOM 1948 C CA . LYS A 1 241 ? -0.361 -1.997 26.189 1.00 95.94 241 LYS A CA 1
ATOM 1949 C C . LYS A 1 241 ? -1.557 -1.075 25.929 1.00 95.94 241 LYS A C 1
ATOM 1951 O O . LYS A 1 241 ? -1.871 -0.253 26.777 1.00 95.94 241 LYS A O 1
ATOM 1956 N N . LEU A 1 242 ? -2.232 -1.238 24.790 1.00 95.69 242 LEU A N 1
ATOM 1957 C CA . LEU A 1 242 ? -3.408 -0.463 24.379 1.00 95.69 242 LEU A CA 1
ATOM 1958 C C . LEU A 1 242 ? -4.737 -1.175 24.699 1.00 95.69 242 LEU A C 1
ATOM 1960 O O . LEU A 1 242 ? -5.790 -0.788 24.189 1.00 95.69 242 LEU A O 1
ATOM 1964 N N . GLY A 1 243 ? -4.694 -2.229 25.522 1.00 97.25 243 GLY A N 1
ATOM 1965 C CA . GLY A 1 243 ? -5.876 -2.972 25.962 1.00 97.25 243 GLY A CA 1
ATOM 1966 C C . GLY A 1 243 ? -6.375 -4.025 24.972 1.00 97.25 243 GLY A C 1
ATOM 1967 O O . GLY A 1 243 ? -7.512 -4.471 25.091 1.00 97.25 243 GLY A O 1
ATOM 1968 N N . TYR A 1 244 ? -5.561 -4.420 23.988 1.00 98.31 244 TYR A N 1
ATOM 1969 C CA . TYR A 1 244 ? -5.906 -5.525 23.096 1.00 98.31 244 TYR A CA 1
ATOM 1970 C C . TYR A 1 244 ? -5.434 -6.866 23.656 1.00 98.31 244 TYR A C 1
ATOM 1972 O O . TYR A 1 244 ? -4.291 -7.020 24.091 1.00 98.31 244 TYR A O 1
ATOM 1980 N N . GLU A 1 245 ? -6.262 -7.890 23.509 1.00 98.19 245 GLU A N 1
ATOM 1981 C CA . GLU A 1 245 ? -5.957 -9.260 23.915 1.00 98.19 245 GLU A CA 1
ATOM 1982 C C . GLU A 1 245 ? -5.874 -10.194 22.712 1.00 98.19 245 GLU A C 1
ATOM 1984 O O . GLU A 1 245 ? -6.326 -9.881 21.617 1.00 98.19 245 GLU A O 1
ATOM 1989 N N . ARG A 1 246 ? -5.250 -11.362 22.861 1.00 98.12 246 ARG A N 1
ATOM 1990 C CA . ARG A 1 246 ? -5.125 -12.292 21.734 1.00 98.12 246 ARG A CA 1
ATOM 1991 C C . ARG A 1 246 ? -6.437 -13.053 21.526 1.00 98.12 246 ARG A C 1
ATOM 1993 O O . ARG A 1 246 ? -6.831 -13.825 22.391 1.00 98.12 246 ARG A O 1
ATOM 2000 N N . GLU A 1 247 ? -7.009 -12.969 20.326 1.00 98.00 247 GLU A N 1
ATOM 2001 C CA . GLU A 1 247 ? -8.150 -13.787 19.892 1.00 98.00 247 GLU A CA 1
ATOM 2002 C C . GLU A 1 247 ? -7.785 -14.531 18.598 1.00 98.00 247 GLU A C 1
ATOM 2004 O O . GLU A 1 247 ? -7.700 -13.956 17.509 1.00 98.00 247 GLU A O 1
ATOM 2009 N N . GLY A 1 248 ? -7.497 -15.831 18.712 1.00 96.44 248 GLY A N 1
ATOM 2010 C CA . GLY A 1 248 ? -7.038 -16.637 17.580 1.00 96.44 248 GLY A CA 1
ATOM 2011 C C . GLY A 1 248 ? -5.729 -16.090 16.973 1.00 96.44 248 GLY A C 1
ATOM 2012 O O . GLY A 1 248 ? -4.706 -16.037 17.677 1.00 96.44 248 GLY A O 1
ATOM 2013 N N . PRO A 1 249 ? -5.706 -15.734 15.670 1.00 96.94 249 PRO A N 1
ATOM 2014 C CA . PRO A 1 249 ? -4.543 -15.124 15.028 1.00 96.94 249 PRO A CA 1
ATOM 2015 C C . PRO A 1 249 ? -4.466 -13.594 15.206 1.00 96.94 249 PRO A C 1
ATOM 2017 O O . PRO A 1 249 ? -3.452 -13.010 14.820 1.00 96.94 249 PRO A O 1
ATOM 2020 N N . TYR A 1 250 ? -5.493 -12.957 15.777 1.00 98.56 250 TYR A N 1
ATOM 2021 C CA . TYR A 1 250 ? -5.629 -11.502 15.881 1.00 98.56 250 TYR A CA 1
ATOM 2022 C C . TYR A 1 250 ? -5.298 -10.973 17.282 1.00 98.56 250 TYR A C 1
ATOM 2024 O O . TYR A 1 250 ? -5.231 -11.727 18.256 1.00 98.56 250 TYR A O 1
ATOM 2032 N N . MET A 1 251 ? -5.130 -9.653 17.369 1.00 98.69 251 MET A N 1
ATOM 2033 C CA . MET A 1 251 ? -5.286 -8.896 18.614 1.00 98.69 251 MET A CA 1
ATOM 2034 C C . MET A 1 251 ? -6.671 -8.241 18.607 1.00 98.69 251 MET A C 1
ATOM 2036 O O . MET A 1 251 ? -7.016 -7.592 17.628 1.00 98.69 251 MET A O 1
ATOM 2040 N N . ALA A 1 252 ? -7.468 -8.428 19.646 1.00 98.50 252 ALA A N 1
ATOM 2041 C CA . ALA A 1 252 ? -8.872 -8.058 19.729 1.00 98.50 252 ALA A CA 1
ATOM 2042 C C . ALA A 1 252 ? -9.118 -7.060 20.856 1.00 98.50 252 ALA A C 1
ATOM 2044 O O . ALA A 1 252 ? -8.487 -7.149 21.907 1.00 98.50 252 ALA A O 1
ATOM 2045 N N . LYS A 1 253 ? -10.067 -6.151 20.646 1.00 98.50 253 LYS A N 1
ATOM 2046 C CA . LYS A 1 253 ? -10.582 -5.246 21.674 1.00 98.50 253 LYS A CA 1
ATOM 2047 C C . LYS A 1 253 ? -12.084 -5.065 21.473 1.00 98.50 253 LYS A C 1
ATOM 2049 O O . LYS A 1 253 ? -12.541 -4.898 20.338 1.00 98.50 253 LYS A O 1
ATOM 2054 N N . MET A 1 254 ? -12.842 -5.132 22.564 1.00 98.19 254 MET A N 1
ATOM 2055 C CA . MET A 1 254 ? -14.260 -4.773 22.561 1.00 98.19 254 MET A CA 1
ATOM 2056 C C . MET A 1 254 ? -14.392 -3.252 22.554 1.00 98.19 254 MET A C 1
ATOM 2058 O O . MET A 1 254 ? -13.669 -2.559 23.268 1.00 98.19 254 MET A O 1
ATOM 2062 N N . LEU A 1 255 ? -15.295 -2.754 21.721 1.00 95.62 255 LEU A N 1
ATOM 2063 C CA . LEU A 1 255 ? -15.619 -1.343 21.586 1.00 95.62 255 LEU A CA 1
ATOM 2064 C C . LEU A 1 255 ? -16.863 -1.106 22.447 1.00 95.62 255 LEU A C 1
ATOM 2066 O O . LEU A 1 255 ? -17.933 -1.618 22.116 1.00 95.62 255 LEU A O 1
ATOM 2070 N N . ILE A 1 256 ? -16.678 -0.458 23.597 1.00 78.56 256 ILE A N 1
ATOM 2071 C CA . ILE A 1 256 ? -17.743 -0.135 24.561 1.00 78.56 256 ILE A CA 1
ATOM 2072 C C . ILE A 1 256 ? -18.367 1.202 24.175 1.00 78.56 256 ILE A C 1
ATOM 2074 O O . ILE A 1 256 ? -17.583 2.120 23.847 1.00 78.56 256 ILE A O 1
#

Radius of gyration: 21.31 Å; chains: 1; bounding box: 48×45×60 Å

Sequence (256 aa):
ADFEKDLRIFKRLFSDPSFKPDMIKIYPCLVTKNSQLYHLWEKGEYKPYNTEEAAELIVQIKKMLPKWVRTMRIQRDIPSHLIVDGVKKSNLGEIVYKKLKEEGVQCQCIRCREIGHRLSEGASINPENITPLKEAYKATGGKEFFLSYEDPENNILIGFLRLRLPSKKAHRKEINEKTALVRELHVYGPMLPIGEPGEGIGQHSGYGEKLLSWAEELAIENGKEKILITSGIGVRDYYRKLGYEREGPYMAKMLI

Foldseek 3Di:
DDLVVLLVVLVCQCPPQQHNDQEDEDDFDFDFPPDPQVVCVVVVNDDTAALVSSLVSVLSSQLPDDLRHYYDQNADPDQLVRTPDHYSDRPSSVSNVVVCVVVVHQGNYCVSAEQVNLVVVVFDDDLVQFDWDWDWDRHNQKIWIKIFTHNVVSSHTFWIWIKIQDHCPDDDPVDHNQEIETEDTDGDADPDDPPDDDPPNPSRPCPSVVNVVVSLVVSVVVNHQKYWYQDDPVCLVVVVVVVWDDDPNTTMDTRD

Secondary structure (DSSP, 8-state):
--HHHHHHHHHHHHHSTT---SEE------EETTSHHHHHHHTTS-----HHHHHHHHHHHHHT--TT-EEPPS-----GGGEEES---TTHHHHHHHHHHHTT----SHHHHBHHHHHHTTPPP-GGG-EEEEEEEEETTEEEEEEEEEETTTTEEEEEEEEEE--TT---TT--TTEEEEEEEEEPPP---TT---SGGGSSTTHHHHHHHHHHHHHHHTT-SEEEE---GGGHHHHHHTT-EEETTEEEEE--

pLDDT: mean 91.8, std 13.15, range [35.66, 98.88]